Protein AF-A0A811JZI3-F1 (afdb_monomer)

Organism: NCBI:txid465554

Structure (mmCIF, N/CA/C/O backbone):
data_AF-A0A811JZI3-F1
#
_entry.id   AF-A0A811JZI3-F1
#
loop_
_atom_site.group_PDB
_atom_site.id
_atom_site.type_symbol
_atom_site.label_atom_id
_atom_site.label_alt_id
_atom_site.label_comp_id
_atom_site.label_asym_id
_atom_site.label_entity_id
_atom_site.label_seq_id
_atom_site.pdbx_PDB_ins_code
_atom_site.Cartn_x
_atom_site.Cartn_y
_atom_site.Cartn_z
_atom_site.occupancy
_atom_site.B_iso_or_equiv
_atom_site.auth_seq_id
_atom_site.auth_comp_id
_atom_site.auth_asym_id
_atom_site.auth_atom_id
_atom_site.pdbx_PDB_model_num
ATOM 1 N N . MET A 1 1 ? 7.177 -12.743 -13.299 1.00 82.12 1 MET A N 1
ATOM 2 C CA . MET A 1 1 ? 6.256 -12.286 -14.366 1.00 82.12 1 MET A CA 1
ATOM 3 C C . MET A 1 1 ? 5.060 -13.217 -14.498 1.00 82.12 1 MET A C 1
ATOM 5 O O . MET A 1 1 ? 3.955 -12.743 -14.296 1.00 82.12 1 MET A O 1
ATOM 9 N N . GLU A 1 2 ? 5.246 -14.515 -14.752 1.00 90.06 2 GLU A N 1
ATOM 10 C CA . GLU A 1 2 ? 4.130 -15.476 -14.876 1.00 90.06 2 GLU A CA 1
ATOM 11 C C . GLU A 1 2 ? 3.209 -15.519 -13.651 1.00 90.06 2 GLU A C 1
ATOM 13 O O . GLU A 1 2 ? 1.997 -15.418 -13.797 1.00 90.06 2 GLU A O 1
ATOM 18 N N . SER A 1 3 ? 3.760 -15.534 -12.437 1.00 92.62 3 SER A N 1
ATOM 19 C CA . SER A 1 3 ? 2.946 -15.528 -11.215 1.00 92.62 3 SER A CA 1
ATOM 20 C C . SER A 1 3 ? 2.060 -14.290 -11.061 1.00 92.62 3 SER A C 1
ATOM 22 O O . SER A 1 3 ? 0.941 -14.399 -10.569 1.00 92.62 3 SER A O 1
ATOM 24 N N . GLN A 1 4 ? 2.499 -13.119 -11.545 1.00 93.12 4 GLN A N 1
ATOM 25 C CA . GLN A 1 4 ? 1.643 -11.925 -11.580 1.00 93.12 4 GLN A CA 1
ATOM 26 C C . GLN A 1 4 ? 0.465 -12.132 -12.543 1.00 93.12 4 GLN A C 1
ATOM 28 O O . GLN A 1 4 ? -0.653 -11.722 -12.253 1.00 93.12 4 GLN A O 1
ATOM 33 N N . ILE A 1 5 ? 0.688 -12.809 -13.675 1.00 93.69 5 ILE A N 1
ATOM 34 C CA . ILE A 1 5 ? -0.366 -13.146 -14.645 1.00 93.69 5 ILE A CA 1
ATOM 35 C C . ILE A 1 5 ? -1.364 -14.126 -14.035 1.00 93.69 5 ILE A C 1
ATOM 37 O O . ILE A 1 5 ? -2.572 -13.921 -14.165 1.00 93.69 5 ILE A O 1
ATOM 41 N N . ASN A 1 6 ? -0.867 -15.141 -13.327 1.00 95.31 6 ASN A N 1
ATOM 42 C CA . ASN A 1 6 ? -1.698 -16.098 -12.603 1.00 95.31 6 ASN A CA 1
ATOM 43 C C . ASN A 1 6 ? -2.554 -15.394 -11.546 1.00 95.31 6 ASN A C 1
ATOM 45 O O . ASN A 1 6 ? -3.761 -15.631 -11.493 1.00 95.31 6 ASN A O 1
ATOM 49 N N . LEU A 1 7 ? -1.962 -14.476 -10.775 1.00 97.00 7 LEU A N 1
ATOM 50 C CA . LEU A 1 7 ? -2.684 -13.656 -9.806 1.00 97.00 7 LEU A CA 1
ATOM 51 C C . LEU A 1 7 ? -3.778 -12.821 -10.482 1.00 97.00 7 LEU A C 1
ATOM 53 O O . LEU A 1 7 ? -4.937 -12.928 -10.097 1.00 97.00 7 LEU A O 1
ATOM 57 N N . MET A 1 8 ? -3.459 -12.052 -11.529 1.00 97.06 8 MET A N 1
ATOM 58 C CA . MET A 1 8 ? -4.457 -11.252 -12.256 1.00 97.06 8 MET A CA 1
ATOM 59 C C . MET A 1 8 ? -5.586 -12.120 -12.833 1.00 97.06 8 MET A C 1
ATOM 61 O O . MET A 1 8 ? -6.759 -11.756 -12.781 1.00 97.06 8 MET A O 1
ATOM 65 N N . SER A 1 9 ? -5.259 -13.300 -13.367 1.00 96.38 9 SER A N 1
ATOM 66 C CA . SER A 1 9 ? -6.262 -14.248 -13.863 1.00 96.38 9 SER A CA 1
ATOM 67 C C . SER A 1 9 ? -7.180 -14.758 -12.750 1.00 96.38 9 SER A C 1
ATOM 69 O O . SER A 1 9 ? -8.406 -14.792 -12.908 1.00 96.38 9 SER A O 1
ATOM 71 N N . PHE A 1 10 ? -6.600 -15.094 -11.598 1.00 97.88 10 PHE A N 1
ATOM 72 C CA . PHE A 1 10 ? -7.330 -15.540 -10.420 1.00 97.88 10 PHE A CA 1
ATOM 73 C C . PHE A 1 10 ? -8.242 -14.440 -9.857 1.00 97.88 10 PHE A C 1
ATOM 75 O O . PHE A 1 10 ? -9.412 -14.697 -9.573 1.00 97.88 10 PHE A O 1
ATOM 82 N N . LEU A 1 11 ? -7.749 -13.202 -9.767 1.00 98.12 11 LEU A N 1
ATOM 83 C CA . LEU A 1 11 ? -8.514 -12.034 -9.323 1.00 98.12 11 LEU A CA 1
ATOM 84 C C . LEU A 1 11 ? -9.721 -11.765 -10.230 1.00 98.12 11 LEU A C 1
ATOM 86 O O . LEU A 1 11 ? -10.842 -11.655 -9.727 1.00 98.12 11 LEU A O 1
ATOM 90 N N . ARG A 1 12 ? -9.530 -11.757 -11.559 1.00 97.31 12 ARG A N 1
ATOM 91 C CA . ARG A 1 12 ? -10.634 -11.600 -12.526 1.00 97.31 12 ARG A CA 1
ATOM 92 C C . ARG A 1 12 ? -11.699 -12.673 -12.372 1.00 97.31 12 ARG A C 1
ATOM 94 O O . ARG A 1 12 ? -12.885 -12.355 -12.340 1.00 97.31 12 ARG A O 1
ATOM 101 N N . SER A 1 13 ? -11.277 -1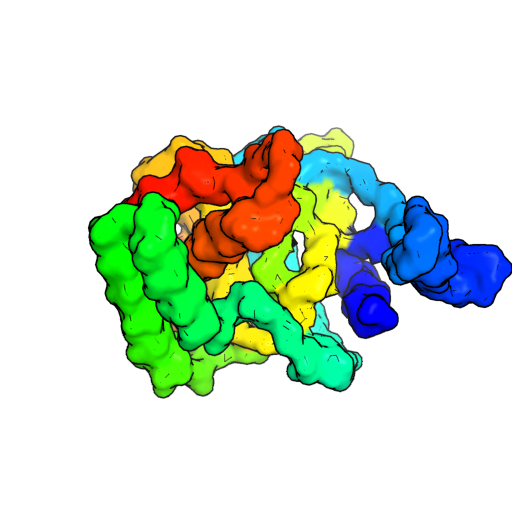3.929 -12.242 1.00 97.38 13 SER A N 1
ATOM 102 C CA . SER A 1 13 ? -12.189 -15.070 -12.077 1.00 97.38 13 SER A CA 1
ATOM 103 C C . SER A 1 13 ? -13.007 -14.984 -10.781 1.00 97.38 13 SER A C 1
ATOM 105 O O . SER A 1 13 ? -14.062 -15.598 -10.677 1.00 97.38 13 SER A O 1
ATOM 107 N N . ASN A 1 14 ? -12.554 -14.174 -9.818 1.00 97.88 14 ASN A N 1
ATOM 108 C CA . ASN A 1 14 ? -13.230 -13.887 -8.554 1.00 97.88 14 ASN A CA 1
ATOM 109 C C . ASN A 1 14 ? -13.806 -12.451 -8.490 1.00 97.88 14 ASN A C 1
ATOM 111 O O . ASN A 1 14 ? -14.101 -11.918 -7.415 1.00 97.88 14 ASN A O 1
ATOM 115 N N . GLY A 1 15 ? -13.993 -11.814 -9.650 1.00 96.44 15 GLY A N 1
ATOM 116 C CA . GLY A 1 15 ? -14.713 -10.550 -9.792 1.00 96.44 15 GLY A CA 1
ATOM 117 C C . GLY A 1 15 ? -13.933 -9.296 -9.390 1.00 96.44 15 GLY A C 1
ATOM 118 O O . GLY A 1 15 ? -14.563 -8.283 -9.088 1.00 96.44 15 GLY A O 1
ATOM 119 N N . ILE A 1 16 ? -12.601 -9.342 -9.334 1.00 98.00 16 ILE A N 1
ATOM 120 C CA . ILE A 1 16 ? -11.758 -8.140 -9.238 1.00 98.00 16 ILE A CA 1
ATOM 121 C C . ILE A 1 16 ? -11.205 -7.846 -10.638 1.00 98.00 16 ILE A C 1
ATOM 123 O O . ILE A 1 16 ? -10.393 -8.629 -11.141 1.00 98.00 16 ILE A O 1
ATOM 127 N N . PRO A 1 17 ? -11.642 -6.763 -11.301 1.00 97.06 17 PRO A N 1
ATOM 128 C CA . PRO A 1 17 ? -11.183 -6.460 -12.646 1.00 97.06 17 PRO A CA 1
ATOM 129 C C . PRO A 1 17 ? -9.716 -6.018 -12.629 1.00 97.06 17 PRO A C 1
ATOM 131 O O . PRO A 1 17 ? -9.290 -5.249 -11.771 1.00 97.06 17 PRO A O 1
ATOM 134 N N . CYS A 1 18 ? -8.936 -6.547 -13.566 1.00 96.75 18 CYS A N 1
ATOM 135 C CA . CYS A 1 18 ? -7.523 -6.231 -13.763 1.00 96.75 18 CYS A CA 1
ATOM 136 C C . CYS A 1 18 ? -7.113 -6.594 -15.201 1.00 96.75 18 CYS A C 1
ATOM 138 O O . CYS A 1 18 ? -7.701 -7.521 -15.780 1.00 96.75 18 CYS A O 1
ATOM 140 N N . PRO A 1 19 ? -6.116 -5.910 -15.787 1.00 96.25 19 PRO A N 1
ATOM 141 C CA . PRO A 1 19 ? -5.797 -6.032 -17.205 1.00 96.25 19 PRO A CA 1
ATOM 142 C C . PRO A 1 19 ? -5.338 -7.442 -17.583 1.00 96.25 19 PRO A C 1
ATOM 144 O O . PRO A 1 19 ? -4.659 -8.143 -16.821 1.00 96.25 19 PRO A O 1
ATOM 147 N N . ARG A 1 20 ? -5.708 -7.887 -18.786 1.00 95.56 20 ARG A N 1
ATOM 148 C CA . ARG A 1 20 ? -5.171 -9.119 -19.377 1.00 95.56 20 ARG A CA 1
ATOM 149 C C . ARG A 1 20 ? -3.829 -8.842 -20.034 1.00 95.56 20 ARG A C 1
ATOM 151 O O . ARG A 1 20 ? -3.614 -7.773 -20.592 1.00 95.56 20 ARG A O 1
ATOM 158 N N . VAL A 1 21 ? -2.940 -9.828 -20.001 1.00 95.56 21 VAL A N 1
ATOM 159 C CA . VAL A 1 21 ? -1.732 -9.791 -20.827 1.00 95.56 21 VAL A CA 1
ATOM 160 C C . VAL A 1 21 ? -2.105 -10.202 -22.247 1.00 95.56 21 VAL A C 1
ATOM 162 O O . VAL A 1 21 ? -2.768 -11.221 -22.443 1.00 95.56 21 VAL A O 1
ATOM 165 N N . ILE A 1 22 ? -1.690 -9.400 -23.225 1.00 95.44 22 ILE A N 1
ATOM 166 C CA . ILE A 1 22 ? -1.836 -9.700 -24.648 1.00 95.44 22 ILE A CA 1
ATOM 167 C C . ILE A 1 22 ? -0.638 -10.546 -25.063 1.00 95.44 22 ILE A C 1
ATOM 169 O O . ILE A 1 22 ? 0.508 -10.095 -25.000 1.00 95.44 22 ILE A O 1
ATOM 173 N N . LYS A 1 23 ? -0.912 -11.782 -25.477 1.00 94.88 23 LYS A N 1
ATOM 174 C CA . LYS A 1 23 ? 0.121 -12.705 -25.938 1.00 94.88 23 LYS A CA 1
ATOM 175 C C . LYS A 1 23 ? 0.717 -12.260 -27.271 1.00 94.88 23 LYS A C 1
ATOM 177 O O . LYS A 1 23 ? 0.033 -11.668 -28.109 1.00 94.88 23 LYS A O 1
ATOM 182 N N . ASN A 1 24 ? 1.995 -12.562 -27.475 1.00 93.94 24 ASN A N 1
ATOM 183 C CA . ASN A 1 24 ? 2.667 -12.309 -28.745 1.00 93.94 24 ASN A CA 1
ATOM 184 C C . ASN A 1 24 ? 2.213 -13.314 -29.833 1.00 93.94 24 ASN A C 1
ATOM 186 O O . ASN A 1 24 ? 1.416 -14.220 -29.587 1.00 93.94 24 ASN A O 1
ATOM 190 N N . LYS A 1 25 ? 2.744 -13.179 -31.058 1.00 95.25 25 LYS A N 1
ATOM 191 C CA . LYS A 1 25 ? 2.423 -14.075 -32.192 1.00 95.25 25 LYS A CA 1
ATOM 192 C C . LYS A 1 25 ? 2.850 -15.540 -31.981 1.00 95.25 25 LYS A C 1
ATOM 194 O O . LYS A 1 25 ? 2.457 -16.388 -32.775 1.00 95.25 25 LYS A O 1
ATOM 199 N N . PHE A 1 26 ? 3.640 -15.820 -30.945 1.00 95.00 26 PHE A N 1
ATOM 200 C CA . PHE A 1 26 ? 4.121 -17.146 -30.552 1.00 95.00 26 PHE A CA 1
ATOM 201 C C . PHE A 1 26 ? 3.378 -17.707 -29.325 1.00 95.00 26 PHE A C 1
ATOM 203 O O . PHE A 1 26 ? 3.795 -18.721 -28.780 1.00 95.00 26 PHE A O 1
ATOM 210 N N . ASP A 1 27 ? 2.274 -17.074 -28.904 1.00 93.69 27 ASP A N 1
ATOM 211 C CA . ASP A 1 27 ? 1.467 -17.456 -27.733 1.00 93.69 27 ASP A CA 1
ATOM 212 C C . ASP A 1 27 ? 2.187 -17.283 -26.372 1.00 93.69 27 ASP A C 1
ATOM 214 O O . ASP A 1 27 ? 1.773 -17.841 -25.352 1.00 93.69 27 ASP A O 1
ATOM 218 N N . GLU A 1 28 ? 3.225 -16.441 -26.323 1.00 94.19 28 GLU A N 1
ATOM 219 C CA . GLU A 1 28 ? 3.989 -16.137 -25.107 1.00 94.19 28 GLU A CA 1
ATOM 220 C C . GLU A 1 28 ? 3.515 -14.833 -24.442 1.00 94.19 28 GLU A C 1
ATOM 222 O O . GLU A 1 28 ? 3.036 -13.904 -25.096 1.00 94.19 28 GLU A O 1
ATOM 227 N N . ASN A 1 29 ? 3.688 -14.737 -23.121 1.00 93.81 29 ASN A N 1
ATOM 228 C CA . ASN A 1 29 ? 3.221 -13.605 -22.308 1.00 93.81 29 ASN A CA 1
ATOM 229 C C . ASN A 1 29 ? 4.127 -12.357 -22.348 1.00 93.81 29 ASN A C 1
ATOM 231 O O . ASN A 1 29 ? 3.738 -11.290 -21.872 1.00 93.81 29 ASN A O 1
ATOM 235 N N . PHE A 1 30 ? 5.355 -12.486 -22.841 1.00 94.31 30 PHE A N 1
ATOM 236 C CA . PHE A 1 30 ? 6.309 -11.390 -22.991 1.00 94.31 30 PHE A CA 1
ATOM 237 C C . PHE A 1 30 ? 7.302 -11.735 -24.103 1.00 94.31 30 PHE A C 1
ATOM 239 O O . PHE A 1 30 ? 7.418 -12.893 -24.493 1.00 94.31 30 PHE A O 1
ATOM 246 N N . ALA A 1 31 ? 8.025 -10.738 -24.603 1.00 93.94 31 ALA A N 1
ATOM 247 C CA . ALA A 1 31 ? 9.144 -10.926 -25.522 1.00 93.94 31 ALA A CA 1
ATOM 248 C C . ALA A 1 31 ? 10.381 -10.201 -24.987 1.00 93.94 31 ALA A C 1
ATOM 250 O O . ALA A 1 31 ? 10.257 -9.168 -24.333 1.00 93.94 31 ALA A O 1
ATOM 251 N N . VAL A 1 32 ? 11.575 -10.718 -25.269 1.00 94.88 32 VAL A N 1
ATOM 252 C CA . VAL A 1 32 ? 12.824 -9.991 -25.011 1.00 94.88 32 VAL A CA 1
ATOM 253 C C . VAL A 1 32 ? 13.139 -9.151 -26.244 1.00 94.88 32 VAL A C 1
ATOM 255 O O . VAL A 1 32 ? 13.312 -9.693 -27.333 1.00 94.88 32 VAL A O 1
ATOM 258 N N . VAL A 1 33 ? 13.175 -7.831 -26.076 1.00 94.38 33 VAL A N 1
ATOM 259 C CA . VAL A 1 33 ? 13.351 -6.865 -27.167 1.00 94.38 33 VAL A CA 1
ATOM 260 C C . VAL A 1 33 ? 14.645 -6.092 -26.948 1.00 94.38 33 VAL A C 1
ATOM 262 O O . VAL A 1 33 ? 14.886 -5.588 -25.849 1.00 94.38 33 VAL A O 1
ATOM 265 N N . GLU A 1 34 ? 15.479 -5.987 -27.984 1.00 94.88 34 GLU A N 1
ATOM 266 C CA . GLU A 1 34 ? 16.644 -5.101 -27.964 1.00 94.88 34 GLU A CA 1
ATOM 267 C C . GLU A 1 34 ? 16.167 -3.646 -28.039 1.00 94.88 34 GLU A C 1
ATOM 269 O O . GLU A 1 34 ? 15.637 -3.196 -29.053 1.00 94.88 34 GLU A O 1
ATOM 274 N N . MET A 1 35 ? 16.327 -2.920 -26.935 1.00 91.06 35 MET A N 1
ATOM 275 C CA . MET A 1 35 ? 15.894 -1.526 -26.809 1.00 91.06 35 MET A CA 1
ATOM 276 C C . MET A 1 35 ? 16.961 -0.574 -27.353 1.00 91.06 35 MET A C 1
ATOM 278 O O . MET A 1 35 ? 16.652 0.450 -27.958 1.00 91.06 35 MET A O 1
ATOM 282 N N . CYS A 1 36 ? 18.230 -0.919 -27.135 1.00 89.88 36 CYS A N 1
ATOM 283 C CA . CYS A 1 36 ? 19.390 -0.276 -27.737 1.00 89.88 36 CYS A CA 1
ATOM 284 C C . CYS A 1 36 ? 20.563 -1.264 -27.771 1.00 89.88 36 CYS A C 1
ATOM 286 O O . CYS A 1 36 ? 20.476 -2.352 -27.205 1.00 89.88 36 CYS A O 1
ATOM 288 N N . LYS A 1 37 ? 21.662 -0.889 -28.438 1.00 92.69 37 LYS A N 1
ATOM 289 C CA . LYS A 1 37 ? 22.814 -1.772 -28.672 1.00 92.69 37 LYS A CA 1
ATOM 290 C C . LYS A 1 37 ? 23.271 -2.462 -27.380 1.00 92.69 37 LYS A C 1
ATOM 292 O O . LYS A 1 37 ? 23.748 -1.792 -26.464 1.00 92.69 37 LYS A O 1
ATOM 297 N N . ASN A 1 38 ? 23.192 -3.794 -27.354 1.00 92.12 38 ASN A N 1
ATOM 298 C CA . ASN A 1 38 ? 23.554 -4.659 -26.217 1.00 92.12 38 ASN A CA 1
ATOM 299 C C . ASN A 1 38 ? 22.655 -4.530 -24.969 1.00 92.12 38 ASN A C 1
ATOM 301 O O . ASN A 1 38 ? 23.022 -5.025 -23.902 1.00 92.12 38 ASN A O 1
ATOM 305 N N . VAL A 1 39 ? 21.488 -3.893 -25.074 1.00 93.56 39 VAL A N 1
ATOM 306 C CA . VAL A 1 39 ? 20.509 -3.779 -23.986 1.00 93.56 39 VAL A CA 1
ATOM 307 C C . VAL A 1 39 ? 19.195 -4.388 -24.444 1.00 93.56 39 VAL A C 1
ATOM 309 O O . VAL A 1 39 ? 18.457 -3.810 -25.240 1.00 93.56 39 VAL A O 1
ATOM 312 N N . SER A 1 40 ? 18.894 -5.568 -23.914 1.00 95.25 40 SER A N 1
ATOM 313 C CA . SER A 1 40 ? 17.632 -6.264 -24.150 1.00 95.25 40 SER A CA 1
ATOM 314 C C . SER A 1 40 ? 16.784 -6.266 -22.887 1.00 95.25 40 SER A C 1
ATOM 316 O O . SER A 1 40 ? 17.289 -6.590 -21.812 1.00 95.25 40 SER A O 1
ATOM 318 N N . LEU A 1 41 ? 15.503 -5.915 -23.013 1.00 94.44 41 LEU A N 1
ATOM 319 C CA . LEU A 1 41 ? 14.555 -5.880 -21.900 1.00 94.44 41 LEU A CA 1
ATOM 320 C C . LEU A 1 41 ? 13.353 -6.793 -22.176 1.00 94.44 41 LEU A C 1
ATOM 322 O O . LEU A 1 41 ? 12.928 -6.915 -23.328 1.00 94.44 41 LEU A O 1
ATOM 326 N N . PRO A 1 42 ? 12.776 -7.426 -21.140 1.00 93.69 42 PRO A N 1
ATOM 327 C CA . PRO A 1 42 ? 11.493 -8.098 -21.271 1.00 93.69 42 PRO A CA 1
ATOM 328 C C . PRO A 1 42 ? 10.374 -7.060 -21.434 1.00 93.69 42 PRO A C 1
ATOM 330 O O . PRO A 1 42 ? 10.226 -6.152 -20.616 1.00 93.69 42 PRO A O 1
ATOM 333 N N . VAL A 1 43 ? 9.562 -7.219 -22.474 1.00 93.00 43 VAL A N 1
ATOM 334 C CA . VAL A 1 43 ? 8.419 -6.361 -22.799 1.00 93.00 43 VAL A CA 1
ATOM 335 C C . VAL A 1 43 ? 7.145 -7.196 -22.773 1.00 93.00 43 VAL A C 1
ATOM 337 O O . VAL A 1 43 ? 7.069 -8.260 -23.388 1.00 93.00 43 VAL A O 1
ATOM 340 N N . ARG A 1 44 ? 6.128 -6.694 -22.070 1.00 93.25 44 ARG A N 1
ATOM 341 C CA . ARG A 1 44 ? 4.780 -7.271 -21.997 1.00 93.25 44 ARG A CA 1
ATOM 342 C C . ARG A 1 44 ? 3.754 -6.217 -22.389 1.00 93.25 44 ARG A C 1
ATOM 344 O O . ARG A 1 44 ? 3.938 -5.042 -22.081 1.00 93.25 44 ARG A O 1
ATOM 351 N N . VAL A 1 45 ? 2.681 -6.645 -23.042 1.00 94.88 45 VAL A N 1
ATOM 352 C CA . VAL A 1 45 ? 1.579 -5.767 -23.449 1.00 94.88 45 VAL A CA 1
ATOM 353 C C . VAL A 1 45 ? 0.347 -6.130 -22.637 1.00 94.88 45 VAL A C 1
ATOM 355 O O . VAL A 1 45 ? 0.049 -7.308 -22.442 1.00 94.88 45 VAL A O 1
ATOM 358 N N . PHE A 1 46 ? -0.362 -5.114 -22.163 1.00 95.50 46 PHE A N 1
ATOM 359 C CA . PHE A 1 46 ? -1.603 -5.266 -21.420 1.00 95.50 46 PHE A CA 1
ATOM 360 C C . PHE A 1 46 ? -2.787 -4.753 -22.230 1.00 95.50 46 PHE A C 1
ATOM 362 O O . PHE A 1 46 ? -2.651 -3.835 -23.037 1.00 95.50 46 PHE A O 1
ATOM 369 N N . GLU A 1 47 ? -3.948 -5.347 -21.986 1.00 95.94 47 GLU A N 1
ATOM 370 C CA . GLU A 1 47 ? -5.238 -4.780 -22.357 1.00 95.94 47 GLU A CA 1
ATOM 371 C C . GLU A 1 47 ? -5.384 -3.380 -21.748 1.00 95.94 47 GLU A C 1
ATOM 373 O O . GLU A 1 47 ? -5.046 -3.158 -20.582 1.00 95.94 47 GLU A O 1
ATOM 378 N N . PHE A 1 48 ? -5.876 -2.437 -22.551 1.00 96.19 48 PHE A N 1
ATOM 379 C CA . PHE A 1 48 ? -6.209 -1.105 -22.068 1.00 96.19 48 PHE A CA 1
ATOM 380 C C . PHE A 1 48 ? -7.502 -1.164 -21.253 1.00 96.19 48 PHE A C 1
ATOM 382 O O . PHE A 1 48 ? -8.499 -1.720 -21.710 1.00 96.19 48 PHE A O 1
ATOM 389 N N . MET A 1 49 ? -7.481 -0.571 -20.063 1.00 96.38 49 MET A N 1
ATOM 390 C CA . MET A 1 49 ? -8.626 -0.531 -19.159 1.00 96.38 49 MET A CA 1
ATOM 391 C C . MET A 1 49 ? -9.216 0.878 -19.163 1.00 96.38 49 MET A C 1
ATOM 393 O O . MET A 1 49 ? -8.515 1.837 -18.847 1.00 96.38 49 MET A O 1
ATOM 397 N N . GLU A 1 50 ? -10.495 1.005 -19.513 1.00 95.88 50 GLU A N 1
ATOM 398 C CA . GLU A 1 50 ? -11.207 2.285 -19.454 1.00 95.88 50 GLU A CA 1
ATOM 399 C C . GLU A 1 50 ? -11.412 2.750 -18.006 1.00 95.88 50 GLU A C 1
ATOM 401 O O . GLU A 1 50 ? -11.513 1.937 -17.088 1.00 95.88 50 GLU A O 1
ATOM 406 N N . GLY A 1 51 ? -11.521 4.060 -17.798 1.00 96.19 51 GLY A N 1
ATOM 407 C CA . GLY A 1 51 ? -11.744 4.673 -16.489 1.00 96.19 51 GLY A CA 1
ATOM 408 C C . GLY A 1 51 ? -10.725 5.761 -16.173 1.00 96.19 51 GLY A C 1
ATOM 409 O O . GLY A 1 51 ? -9.765 5.984 -16.909 1.00 96.19 51 GLY A O 1
ATOM 410 N N . GLU A 1 52 ? -10.952 6.439 -15.059 1.00 97.00 52 GLU A N 1
ATOM 411 C CA . GLU A 1 52 ? -10.095 7.497 -14.536 1.00 97.00 52 GLU A CA 1
ATOM 412 C C . GLU A 1 52 ? -9.399 7.012 -13.265 1.00 97.00 52 GLU A C 1
ATOM 414 O O . GLU A 1 52 ? -9.952 6.210 -12.512 1.00 97.00 52 GLU A O 1
ATOM 419 N N . THR A 1 53 ? -8.183 7.485 -13.004 1.00 97.12 53 THR A N 1
ATOM 420 C CA . THR A 1 53 ? -7.484 7.154 -11.756 1.00 97.12 53 THR A CA 1
ATOM 421 C C . THR A 1 53 ? -8.237 7.716 -10.549 1.00 97.12 53 THR A C 1
ATOM 423 O O . THR A 1 53 ? -8.916 8.740 -10.653 1.00 97.12 53 THR A O 1
ATOM 426 N N . LEU A 1 54 ? -8.087 7.090 -9.378 1.00 96.25 54 LEU A N 1
ATOM 427 C CA . LEU A 1 54 ? -8.610 7.629 -8.116 1.00 96.25 54 LEU A CA 1
ATOM 428 C C . LEU A 1 54 ? -8.138 9.074 -7.882 1.00 96.25 54 LEU A C 1
ATOM 430 O O . LEU A 1 54 ? -8.914 9.897 -7.405 1.00 96.25 54 LEU A O 1
ATOM 434 N N . GLU A 1 55 ? -6.902 9.397 -8.269 1.00 94.62 55 GLU A N 1
ATOM 435 C CA . GLU A 1 55 ? -6.379 10.769 -8.239 1.00 94.62 55 GLU A CA 1
ATOM 436 C C . GLU A 1 55 ? -7.231 11.751 -9.052 1.00 94.62 55 GLU A C 1
ATOM 438 O O . GLU A 1 55 ? -7.528 12.845 -8.578 1.00 94.62 55 GLU A O 1
ATOM 443 N N . SER A 1 56 ? -7.643 11.351 -10.257 1.00 94.94 56 SER A N 1
ATOM 444 C CA . SER A 1 56 ? -8.411 12.201 -11.175 1.00 94.94 56 SER A CA 1
ATOM 445 C C . SER A 1 56 ? -9.859 12.373 -10.716 1.00 94.94 56 SER A C 1
ATOM 447 O O . SER A 1 56 ? -10.412 13.468 -10.799 1.00 94.94 56 SER A O 1
ATOM 449 N N . VAL A 1 57 ? -10.459 11.310 -10.171 1.00 94.50 57 VAL A N 1
ATOM 450 C CA . VAL A 1 57 ? -11.823 11.347 -9.618 1.00 94.50 57 VAL A CA 1
ATOM 451 C C . VAL A 1 57 ? -11.887 12.138 -8.307 1.00 94.50 57 VAL A C 1
ATOM 453 O O . VAL A 1 57 ? -12.885 12.807 -8.025 1.00 94.50 57 VAL A O 1
ATOM 456 N N . GLY A 1 58 ? -10.822 12.076 -7.509 1.00 94.06 58 GLY A N 1
ATOM 457 C CA . GLY A 1 58 ? -10.697 12.757 -6.229 1.00 94.06 58 GLY A CA 1
ATOM 458 C C . GLY A 1 58 ? -11.088 11.904 -5.018 1.00 94.06 58 GLY A C 1
ATOM 459 O O . GLY A 1 58 ? -11.737 10.861 -5.095 1.00 94.06 58 GLY A O 1
ATOM 460 N N . PHE A 1 59 ? -10.684 12.386 -3.844 1.00 95.12 59 PHE A N 1
ATOM 461 C CA . PHE A 1 59 ? -10.724 11.638 -2.586 1.00 95.12 59 PHE A CA 1
ATOM 462 C C . PHE A 1 59 ? -11.965 11.986 -1.753 1.00 95.12 59 PHE A C 1
ATOM 464 O O . PHE A 1 59 ? -11.897 12.715 -0.761 1.00 95.12 59 PHE A O 1
ATOM 471 N N . THR A 1 60 ? -13.124 11.479 -2.171 1.00 95.56 60 THR A N 1
ATOM 472 C CA . THR A 1 60 ? -14.396 11.617 -1.440 1.00 95.56 60 THR A CA 1
ATOM 473 C C . THR A 1 60 ? -14.627 10.444 -0.477 1.00 95.56 60 THR A C 1
ATOM 475 O O . THR A 1 60 ? -13.947 9.422 -0.544 1.00 95.56 60 THR A O 1
ATOM 478 N N . GLN A 1 61 ? -15.619 10.553 0.418 1.00 96.69 61 GLN A N 1
ATOM 479 C CA . GLN A 1 61 ? -16.036 9.420 1.263 1.00 96.69 61 GLN A CA 1
ATOM 480 C C . GLN A 1 61 ? -16.563 8.239 0.430 1.00 96.69 61 GLN A C 1
ATOM 482 O O . GLN A 1 61 ? -16.324 7.092 0.790 1.00 96.69 61 GLN A O 1
ATOM 487 N N . GLU A 1 62 ? -17.234 8.507 -0.694 1.00 96.94 62 GLU A N 1
ATOM 488 C CA . GLU A 1 62 ? -17.685 7.471 -1.631 1.00 96.94 62 GLU A CA 1
ATOM 489 C C . GLU A 1 62 ? -16.489 6.733 -2.246 1.00 96.94 62 GLU A C 1
ATOM 491 O O . GLU A 1 62 ? -16.415 5.508 -2.160 1.00 96.94 62 GLU A O 1
ATOM 496 N N . ALA A 1 63 ? -15.504 7.471 -2.769 1.00 96.94 63 ALA A N 1
ATOM 497 C CA . ALA A 1 63 ? -14.288 6.882 -3.321 1.00 96.94 63 ALA A CA 1
ATOM 498 C C . ALA A 1 63 ? -13.514 6.080 -2.258 1.00 96.94 63 ALA A C 1
ATOM 500 O O . ALA A 1 63 ? -13.119 4.943 -2.505 1.00 96.94 63 ALA A O 1
ATOM 501 N N . ALA A 1 64 ? -13.372 6.619 -1.042 1.00 97.94 64 ALA A N 1
ATOM 502 C CA . ALA A 1 64 ? -12.738 5.919 0.075 1.00 97.94 64 ALA A CA 1
ATOM 503 C C . ALA A 1 64 ? -13.475 4.617 0.446 1.00 97.94 64 ALA A C 1
ATOM 505 O O . ALA A 1 64 ? -12.830 3.597 0.686 1.00 97.94 64 ALA A O 1
ATOM 506 N N . SER A 1 65 ? -14.813 4.621 0.442 1.00 98.12 65 SER A N 1
ATOM 507 C CA . SER A 1 65 ? -15.631 3.420 0.660 1.00 98.12 65 SER A CA 1
ATOM 508 C C . SER A 1 65 ? -15.390 2.368 -0.427 1.00 98.12 65 SER A C 1
ATOM 510 O O . SER A 1 65 ? -15.150 1.207 -0.108 1.00 98.12 65 SER A O 1
ATOM 512 N N . ILE A 1 66 ? -15.393 2.767 -1.703 1.00 98.06 66 ILE A N 1
ATOM 513 C CA . ILE A 1 66 ? -15.1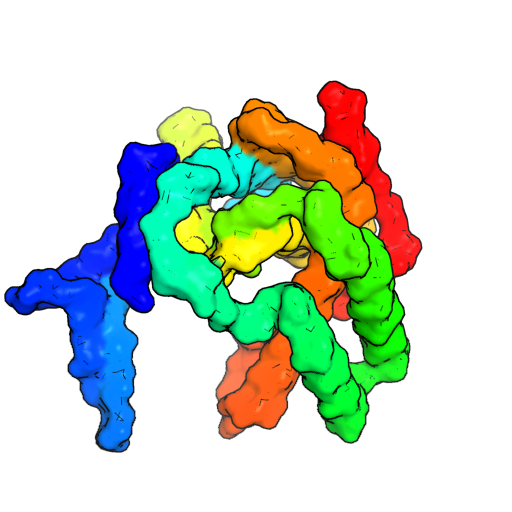49 1.866 -2.843 1.00 98.06 66 ILE A CA 1
ATOM 514 C C . ILE A 1 66 ? -13.767 1.211 -2.744 1.00 98.06 66 ILE A C 1
ATOM 516 O O . ILE A 1 66 ? -13.623 0.009 -2.967 1.00 98.06 66 ILE A O 1
ATOM 520 N N 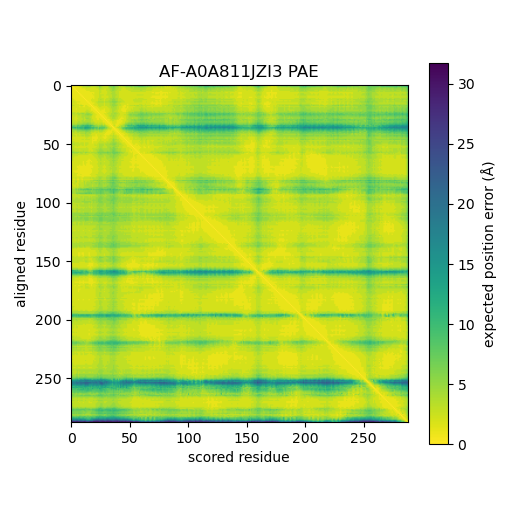. VAL A 1 67 ? -12.749 1.989 -2.379 1.00 98.38 67 VAL A N 1
ATOM 521 C CA . VAL A 1 67 ? -11.379 1.492 -2.211 1.00 98.38 67 VAL A CA 1
ATOM 522 C C . VAL A 1 67 ? -11.279 0.543 -1.005 1.00 98.38 67 VAL A C 1
ATOM 524 O O . VAL A 1 67 ? -10.603 -0.483 -1.089 1.00 98.38 67 VAL A O 1
ATOM 527 N N . GLY A 1 68 ? -11.998 0.822 0.088 1.00 98.25 68 GLY A N 1
ATOM 528 C CA . GLY A 1 68 ? -12.095 -0.072 1.249 1.00 98.25 68 GLY A CA 1
ATOM 529 C C . GLY A 1 68 ? -12.723 -1.425 0.908 1.00 98.25 68 GLY A C 1
ATOM 530 O O . GLY A 1 68 ? -12.171 -2.472 1.260 1.00 98.25 68 GLY A O 1
ATOM 531 N N . ASP A 1 69 ? -13.825 -1.413 0.155 1.00 98.31 69 ASP A N 1
ATOM 532 C CA . ASP A 1 69 ? -14.473 -2.626 -0.356 1.00 98.31 69 ASP A CA 1
ATOM 533 C C . ASP A 1 69 ? -13.545 -3.411 -1.298 1.00 98.31 69 ASP A C 1
ATOM 535 O O . ASP A 1 69 ? -13.433 -4.638 -1.190 1.00 98.31 69 ASP A O 1
ATOM 539 N N . LEU A 1 70 ? -12.845 -2.715 -2.203 1.00 98.69 70 LEU A N 1
ATOM 540 C CA . LEU A 1 70 ? -11.893 -3.321 -3.134 1.00 98.69 70 LEU A CA 1
ATOM 541 C C . LEU A 1 70 ? -10.761 -4.040 -2.395 1.00 98.69 70 LEU A C 1
ATOM 543 O O . LEU A 1 70 ? -10.497 -5.208 -2.691 1.00 98.69 70 LEU A O 1
ATOM 547 N N . LEU A 1 71 ? -10.128 -3.383 -1.419 1.00 98.69 71 LEU A N 1
ATOM 548 C CA . LEU A 1 71 ? -9.022 -3.970 -0.662 1.00 98.69 71 LEU A CA 1
ATOM 549 C C . LEU A 1 71 ? -9.486 -5.186 0.155 1.00 98.69 71 LEU A C 1
ATOM 551 O O . LEU A 1 71 ? -8.844 -6.237 0.131 1.00 98.69 71 LEU A O 1
ATOM 555 N N . ALA A 1 72 ? -10.640 -5.096 0.822 1.00 98.38 72 ALA A N 1
ATOM 556 C CA . ALA A 1 72 ? -11.207 -6.229 1.552 1.00 98.38 72 ALA A CA 1
ATOM 557 C C . ALA A 1 72 ? -11.531 -7.408 0.626 1.00 98.38 72 ALA A C 1
ATOM 559 O O . ALA A 1 72 ? -11.280 -8.567 0.972 1.00 98.38 72 ALA A O 1
ATOM 560 N N . LYS A 1 73 ? -12.067 -7.131 -0.571 1.00 98.38 73 LYS A N 1
ATOM 561 C CA . LYS A 1 73 ? -12.312 -8.155 -1.591 1.00 98.38 73 LYS A CA 1
ATOM 562 C C . LYS A 1 73 ? -11.002 -8.785 -2.059 1.00 98.38 73 LYS A C 1
ATOM 564 O O . LYS A 1 73 ? -10.937 -10.009 -2.134 1.00 98.38 73 LYS A O 1
ATOM 569 N N . PHE A 1 74 ? -9.968 -7.985 -2.314 1.00 98.62 74 PHE A N 1
ATOM 570 C CA . PHE A 1 74 ? -8.637 -8.470 -2.675 1.00 98.62 74 PHE A CA 1
ATOM 571 C C . PHE A 1 74 ? -8.076 -9.404 -1.594 1.00 98.62 74 PHE A C 1
ATOM 573 O O . PHE A 1 74 ? -7.680 -10.527 -1.912 1.00 98.62 74 PHE A O 1
ATOM 580 N N . HIS A 1 75 ? -8.157 -9.026 -0.315 1.00 98.50 75 HIS A N 1
ATOM 581 C CA . HIS A 1 75 ? -7.734 -9.875 0.805 1.00 98.50 75 HIS A CA 1
ATOM 582 C C . HIS A 1 75 ? -8.520 -11.194 0.860 1.00 98.50 75 HIS A C 1
ATOM 584 O O . HIS A 1 75 ? -7.928 -12.268 0.840 1.00 98.50 75 HIS A O 1
ATOM 590 N N . ASN A 1 76 ? -9.855 -11.127 0.824 1.00 98.25 76 ASN A N 1
ATOM 591 C CA . ASN A 1 76 ? -10.721 -12.311 0.850 1.00 98.25 76 ASN A CA 1
ATOM 592 C C . ASN A 1 76 ? -10.459 -13.287 -0.307 1.00 98.25 76 ASN A C 1
ATOM 594 O O . ASN A 1 76 ? -10.542 -14.500 -0.124 1.00 98.25 76 ASN A O 1
ATOM 598 N N . VAL A 1 77 ? -10.244 -12.767 -1.518 1.00 97.94 77 VAL A N 1
ATOM 599 C CA . VAL A 1 77 ? -10.002 -13.589 -2.709 1.00 97.94 77 VAL A CA 1
ATOM 600 C C . VAL A 1 77 ? -8.639 -14.262 -2.589 1.00 97.94 77 VAL A C 1
ATOM 602 O O . VAL A 1 77 ? -8.531 -15.476 -2.760 1.00 97.94 77 VAL A O 1
ATOM 605 N N . THR A 1 78 ? -7.612 -13.491 -2.235 1.00 97.69 78 THR A N 1
ATOM 606 C CA . THR A 1 78 ? -6.225 -13.967 -2.192 1.00 97.69 78 THR A CA 1
ATOM 607 C C . THR A 1 78 ? -5.915 -14.898 -1.022 1.00 97.69 78 THR A C 1
ATOM 609 O O . THR A 1 78 ? -4.921 -15.612 -1.101 1.00 97.69 78 THR A O 1
ATOM 612 N N . ASP A 1 79 ? -6.784 -15.003 -0.009 1.00 96.62 79 ASP A N 1
ATOM 613 C CA . ASP A 1 79 ? -6.691 -16.040 1.036 1.00 96.62 79 ASP A CA 1
ATOM 614 C C . ASP A 1 79 ? -6.650 -17.469 0.442 1.00 96.62 79 ASP A C 1
ATOM 616 O O . ASP A 1 79 ? -6.037 -18.369 1.013 1.00 96.62 79 ASP A O 1
ATOM 620 N N . ASN A 1 80 ? -7.257 -17.680 -0.735 1.00 95.25 80 ASN A N 1
ATOM 621 C CA . ASN A 1 80 ? -7.266 -18.972 -1.434 1.00 95.25 80 ASN A CA 1
ATOM 622 C C . ASN A 1 80 ? -6.277 -19.045 -2.609 1.00 95.25 80 ASN A C 1
ATOM 624 O O . ASN A 1 80 ? -6.252 -20.043 -3.330 1.00 95.25 80 ASN A O 1
ATOM 628 N N . PHE A 1 81 ? -5.476 -18.003 -2.837 1.00 96.25 81 PHE A N 1
ATOM 629 C CA . PHE A 1 81 ? -4.503 -17.983 -3.923 1.00 96.25 81 PHE A CA 1
ATOM 630 C C . PHE A 1 81 ? -3.197 -18.650 -3.487 1.00 96.25 81 PHE A C 1
ATOM 632 O O . PHE A 1 81 ? -2.631 -18.317 -2.448 1.00 96.25 81 PHE A O 1
ATOM 639 N N . GLN A 1 82 ? -2.692 -19.584 -4.290 1.00 92.56 82 GLN A N 1
ATOM 640 C CA . GLN A 1 82 ? -1.470 -20.328 -3.992 1.00 92.56 82 GLN A CA 1
ATOM 641 C C . GLN A 1 82 ? -0.504 -20.217 -5.172 1.00 92.56 82 GLN A C 1
ATOM 643 O O . GLN A 1 82 ? -0.794 -20.703 -6.260 1.00 92.56 82 GLN A O 1
ATOM 648 N N . ASP A 1 83 ? 0.646 -19.586 -4.942 1.00 94.12 83 ASP A N 1
ATOM 649 C CA . ASP A 1 83 ? 1.742 -19.496 -5.908 1.00 94.12 83 ASP A CA 1
ATOM 650 C C . ASP A 1 83 ? 3.074 -19.429 -5.145 1.00 94.12 83 ASP A C 1
ATOM 652 O O . ASP A 1 83 ? 3.313 -18.514 -4.352 1.00 94.12 83 ASP A O 1
ATOM 656 N N . ASP A 1 84 ? 3.930 -20.432 -5.344 1.00 92.44 84 ASP A N 1
ATOM 657 C CA . ASP A 1 84 ? 5.178 -20.579 -4.587 1.00 92.44 84 ASP A CA 1
ATOM 658 C C . ASP A 1 84 ? 6.225 -19.517 -4.931 1.00 92.44 84 ASP A C 1
ATOM 660 O O . ASP A 1 84 ? 7.079 -19.200 -4.099 1.00 92.44 84 ASP A O 1
ATOM 664 N N . VAL A 1 85 ? 6.172 -18.957 -6.142 1.00 92.44 85 VAL A N 1
ATOM 665 C CA . VAL A 1 85 ? 7.092 -17.898 -6.564 1.00 92.44 85 VAL A CA 1
ATOM 666 C C . VAL A 1 85 ? 6.720 -16.602 -5.857 1.00 92.44 85 VAL A C 1
ATOM 668 O O . VAL A 1 85 ? 7.601 -15.949 -5.307 1.00 92.44 85 VAL A O 1
ATOM 671 N N . ILE A 1 86 ? 5.427 -16.264 -5.793 1.00 91.38 86 ILE A N 1
ATOM 672 C CA . ILE A 1 86 ? 4.945 -15.092 -5.047 1.00 91.38 86 ILE A CA 1
ATOM 673 C C . ILE A 1 86 ? 5.217 -15.236 -3.546 1.00 91.38 86 ILE A C 1
ATOM 675 O O . ILE A 1 86 ? 5.650 -14.277 -2.915 1.00 91.38 86 ILE A O 1
ATOM 679 N N . LYS A 1 87 ? 5.047 -16.430 -2.962 1.00 89.62 87 LYS A N 1
ATOM 680 C CA . LYS A 1 87 ? 5.384 -16.674 -1.543 1.00 89.62 87 LYS A CA 1
ATOM 681 C C . LYS A 1 87 ? 6.847 -16.395 -1.206 1.00 89.62 87 LYS A C 1
ATOM 683 O O . LYS A 1 87 ? 7.151 -15.985 -0.093 1.00 89.62 87 LYS A O 1
ATOM 688 N N . LYS A 1 88 ? 7.755 -16.645 -2.151 1.00 90.44 88 LYS A N 1
ATOM 689 C CA . LYS A 1 88 ? 9.200 -16.414 -1.993 1.00 90.44 88 LYS A CA 1
ATOM 690 C C . LYS A 1 88 ? 9.640 -15.051 -2.526 1.00 90.44 88 LYS A C 1
ATOM 692 O O . LYS A 1 88 ? 10.829 -14.738 -2.476 1.00 90.44 88 LYS A O 1
ATOM 697 N N . HIS A 1 89 ? 8.718 -14.261 -3.073 1.00 88.44 89 HIS A N 1
ATOM 698 C CA . HIS A 1 89 ? 9.042 -12.987 -3.685 1.00 88.44 89 HIS A CA 1
ATOM 699 C C . HIS A 1 89 ? 9.390 -11.961 -2.606 1.00 88.44 89 HIS A C 1
ATOM 701 O O . HIS A 1 89 ? 8.530 -11.476 -1.878 1.00 88.44 89 HIS A O 1
ATOM 707 N N . GLY A 1 90 ? 10.678 -11.639 -2.505 1.00 85.31 90 GLY A N 1
ATOM 708 C CA . GLY A 1 90 ? 11.148 -10.521 -1.701 1.00 85.31 90 GLY A CA 1
ATOM 709 C C . GLY A 1 90 ? 10.990 -9.216 -2.470 1.00 85.31 90 GLY A C 1
ATOM 710 O O . GLY A 1 90 ? 11.580 -9.055 -3.539 1.00 85.31 90 GLY A O 1
ATOM 711 N N . VAL A 1 91 ? 10.235 -8.280 -1.903 1.00 89.19 91 VAL A N 1
ATOM 712 C CA . VAL A 1 91 ? 10.033 -6.945 -2.470 1.00 89.19 91 VAL A CA 1
ATOM 713 C C . VAL A 1 91 ? 10.971 -5.966 -1.763 1.00 89.19 91 VAL A C 1
ATOM 715 O O . VAL A 1 91 ? 10.864 -5.805 -0.548 1.00 89.19 91 VAL A O 1
ATOM 718 N N . PRO A 1 92 ? 11.908 -5.298 -2.466 1.00 85.31 92 PRO A N 1
ATOM 719 C CA . PRO A 1 92 ? 12.887 -4.419 -1.825 1.00 85.31 92 PRO A CA 1
ATOM 720 C C . PRO A 1 92 ? 12.270 -3.284 -1.003 1.00 85.31 92 PRO A C 1
ATOM 722 O O . PRO A 1 92 ? 12.835 -2.921 0.025 1.00 85.31 92 PRO A O 1
ATOM 725 N N . ILE A 1 93 ? 11.119 -2.756 -1.435 1.00 85.81 93 ILE A N 1
ATOM 726 C CA . ILE A 1 93 ? 10.412 -1.650 -0.774 1.00 85.81 93 ILE A CA 1
ATOM 727 C C . ILE A 1 93 ? 9.507 -2.099 0.390 1.00 85.81 93 ILE A C 1
ATOM 729 O O . ILE A 1 93 ? 8.906 -1.253 1.054 1.00 85.81 93 ILE A O 1
ATOM 733 N N . ALA A 1 94 ? 9.430 -3.407 0.668 1.00 93.50 94 ALA A N 1
ATOM 734 C CA . ALA A 1 94 ? 8.652 -3.943 1.780 1.00 93.50 94 ALA A CA 1
ATOM 735 C C . ALA A 1 94 ? 9.105 -3.342 3.118 1.00 93.50 94 ALA A C 1
ATOM 737 O O . ALA A 1 94 ? 10.302 -3.165 3.371 1.00 93.50 94 ALA A O 1
ATOM 738 N N . ILE A 1 95 ? 8.141 -3.046 3.992 1.00 95.25 95 ILE A N 1
ATOM 739 C CA . ILE A 1 95 ? 8.389 -2.395 5.286 1.00 95.25 95 ILE A CA 1
ATOM 740 C C . ILE A 1 95 ? 9.252 -3.296 6.184 1.00 95.25 95 ILE A C 1
ATOM 742 O O . ILE A 1 95 ? 10.066 -2.805 6.961 1.00 95.25 95 ILE A O 1
ATOM 746 N N . GLU A 1 96 ? 9.158 -4.615 6.022 1.00 94.56 96 GLU A N 1
ATOM 747 C CA . GLU A 1 96 ? 9.997 -5.627 6.670 1.00 94.56 96 GLU A CA 1
ATOM 748 C C . GLU A 1 96 ? 11.495 -5.410 6.430 1.00 94.56 96 GLU A C 1
ATOM 750 O O . GLU A 1 96 ? 12.318 -5.751 7.280 1.00 94.56 96 GLU A O 1
ATOM 755 N N . ASN A 1 97 ? 11.874 -4.761 5.326 1.00 93.12 97 ASN A N 1
ATOM 756 C CA . ASN A 1 97 ? 13.261 -4.406 5.037 1.00 93.12 97 ASN A CA 1
ATOM 757 C C . ASN A 1 97 ? 13.720 -3.131 5.775 1.00 93.12 97 ASN A C 1
ATOM 759 O O . ASN A 1 97 ? 14.690 -2.489 5.355 1.00 93.12 97 ASN A O 1
ATOM 763 N N . TYR A 1 98 ? 13.077 -2.759 6.890 1.00 92.56 98 TYR A N 1
ATOM 764 C CA . TYR A 1 98 ? 13.334 -1.519 7.636 1.00 92.56 98 TYR A CA 1
ATOM 765 C C . TYR A 1 98 ? 14.804 -1.319 8.043 1.00 92.56 98 TYR A C 1
ATOM 767 O O . TYR A 1 98 ? 15.271 -0.188 8.148 1.00 92.56 98 TYR A O 1
ATOM 775 N N . GLN A 1 99 ? 15.585 -2.388 8.228 1.00 92.50 99 GLN A N 1
ATOM 776 C CA . GLN A 1 99 ? 17.025 -2.263 8.484 1.00 92.50 99 GLN A CA 1
ATOM 777 C C . GLN A 1 99 ? 17.783 -1.688 7.279 1.00 92.50 99 GLN A C 1
ATOM 779 O O . GLN A 1 99 ? 18.722 -0.908 7.439 1.00 92.50 99 GLN A O 1
ATOM 784 N N . GLY A 1 100 ? 17.386 -2.068 6.061 1.00 93.25 100 GLY A N 1
ATOM 785 C CA . GLY A 1 100 ? 17.883 -1.459 4.828 1.00 93.25 100 GLY A CA 1
ATOM 786 C C . GLY A 1 100 ? 17.468 0.004 4.722 1.00 93.25 100 GLY A C 1
ATOM 787 O O . GLY A 1 100 ? 18.287 0.844 4.353 1.00 93.25 100 GLY A O 1
ATOM 788 N N . LEU A 1 101 ? 16.242 0.309 5.144 1.00 93.50 101 LEU A N 1
ATOM 789 C CA . LEU A 1 101 ? 15.710 1.665 5.199 1.00 93.50 101 LEU A CA 1
ATOM 790 C C . LEU A 1 101 ? 16.481 2.557 6.189 1.00 93.50 101 LEU A C 1
ATOM 792 O O . LEU A 1 101 ? 16.847 3.673 5.838 1.00 93.50 101 LEU A O 1
ATOM 796 N N . LEU A 1 102 ? 16.827 2.047 7.378 1.00 95.06 102 LEU A N 1
ATOM 797 C CA . LEU A 1 102 ? 17.682 2.737 8.356 1.00 95.06 102 LEU A CA 1
ATOM 798 C C . LEU A 1 102 ? 19.083 3.027 7.801 1.00 95.06 102 LEU A C 1
ATOM 800 O O . LEU A 1 102 ? 19.627 4.110 8.008 1.00 95.06 102 LEU A O 1
ATOM 804 N N . ARG A 1 103 ? 19.679 2.078 7.068 1.00 95.56 103 ARG A N 1
ATOM 805 C CA . ARG A 1 103 ? 20.967 2.319 6.397 1.00 95.56 103 ARG A CA 1
ATOM 806 C C . ARG A 1 103 ? 20.846 3.409 5.337 1.00 95.56 103 ARG A C 1
ATOM 808 O O . ARG A 1 103 ? 21.711 4.277 5.265 1.00 95.56 103 ARG A O 1
ATOM 815 N N . GLU A 1 104 ? 19.786 3.375 4.535 1.00 95.94 104 GLU A N 1
ATOM 816 C CA . GLU A 1 104 ? 19.535 4.399 3.521 1.00 95.94 104 GLU A CA 1
ATOM 817 C C . GLU A 1 104 ? 19.308 5.780 4.152 1.00 95.94 104 GLU A C 1
ATOM 819 O O . GLU A 1 104 ? 19.880 6.758 3.675 1.00 95.94 104 GLU A O 1
ATOM 824 N N . LEU A 1 105 ? 18.575 5.852 5.267 1.00 97.19 105 LEU A N 1
ATOM 825 C CA . LEU A 1 105 ? 18.387 7.071 6.052 1.00 97.19 105 LEU A CA 1
ATOM 826 C C . LEU A 1 105 ? 19.728 7.684 6.471 1.00 97.19 105 LEU A C 1
ATOM 828 O O . LEU A 1 105 ? 19.976 8.856 6.195 1.00 97.19 105 LEU A O 1
ATOM 832 N N . HIS A 1 106 ? 20.621 6.893 7.079 1.00 96.75 106 HIS A N 1
ATOM 833 C CA . HIS A 1 106 ? 21.946 7.372 7.487 1.00 96.75 106 HIS A CA 1
ATOM 834 C C . HIS A 1 106 ? 22.777 7.877 6.299 1.00 96.75 106 HIS A C 1
ATOM 836 O O . HIS A 1 106 ? 23.465 8.893 6.413 1.00 96.75 106 HIS A O 1
ATOM 842 N N . LEU A 1 107 ? 22.703 7.197 5.149 1.00 96.75 107 LEU A N 1
ATOM 843 C CA . LEU A 1 107 ? 23.398 7.623 3.932 1.00 96.75 107 LEU A CA 1
ATOM 844 C C . LEU A 1 107 ? 22.852 8.949 3.393 1.00 96.75 107 LEU A C 1
ATOM 846 O O . LEU A 1 107 ? 23.635 9.821 3.024 1.00 96.75 107 LEU A O 1
ATOM 850 N N . LEU A 1 108 ? 21.529 9.111 3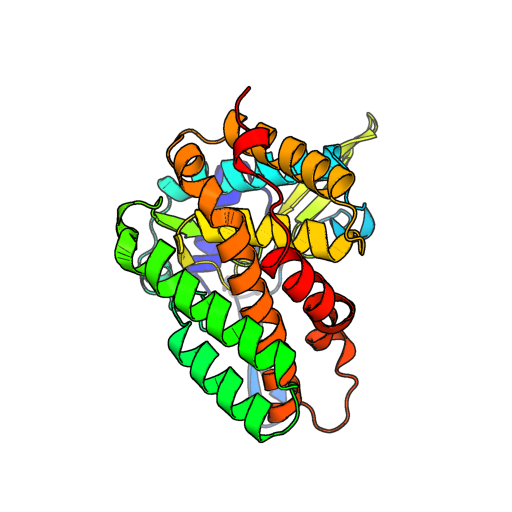.329 1.00 96.75 108 LEU A N 1
ATOM 851 C CA . LEU A 1 108 ? 20.887 10.338 2.846 1.00 96.75 108 LEU A CA 1
ATOM 852 C C . LEU A 1 108 ? 21.132 11.517 3.793 1.00 96.75 108 LEU A C 1
ATOM 854 O O . LEU A 1 108 ? 21.446 12.613 3.327 1.00 96.75 108 LEU A O 1
ATOM 858 N N . PHE A 1 109 ? 21.081 11.277 5.104 1.00 97.12 109 PHE A N 1
ATOM 859 C CA . PHE A 1 109 ? 21.431 12.265 6.121 1.00 97.12 109 PHE A CA 1
ATOM 860 C C . PHE A 1 109 ? 22.893 12.717 5.987 1.00 97.12 109 PHE A C 1
ATOM 862 O O . PHE A 1 109 ? 23.161 13.907 5.866 1.00 97.12 109 PHE A O 1
ATOM 869 N N . GLY A 1 110 ? 23.844 11.780 5.871 1.00 96.50 110 GLY A N 1
ATOM 870 C CA . GLY A 1 110 ? 25.262 12.103 5.651 1.00 96.50 110 GLY A CA 1
ATOM 871 C C . GLY A 1 110 ? 25.558 12.804 4.316 1.00 96.50 110 GLY A C 1
ATOM 872 O O . GLY A 1 110 ? 26.637 13.366 4.135 1.00 96.50 110 GLY A O 1
ATOM 873 N N . LYS A 1 111 ? 24.610 12.784 3.371 1.00 95.44 111 LYS A N 1
ATOM 874 C CA . LYS A 1 111 ? 24.659 13.527 2.102 1.00 95.44 111 LYS A CA 1
ATOM 875 C C . LYS A 1 111 ? 23.896 14.855 2.150 1.00 95.44 111 LYS A C 1
ATOM 877 O O . LYS A 1 111 ? 23.764 15.488 1.108 1.00 95.44 111 LYS A O 1
ATOM 882 N N . ASN A 1 112 ? 23.422 15.279 3.323 1.00 95.19 112 ASN A N 1
ATOM 883 C CA . ASN A 1 112 ? 22.612 16.485 3.525 1.00 95.19 112 ASN A CA 1
ATOM 884 C C . ASN A 1 112 ? 21.334 16.515 2.667 1.00 95.19 112 ASN A C 1
ATOM 886 O O . ASN A 1 112 ? 20.855 17.585 2.303 1.00 95.19 112 ASN A O 1
ATOM 890 N N . MET A 1 113 ? 20.783 15.346 2.323 1.00 94.69 113 MET A N 1
ATOM 891 C CA . MET A 1 113 ? 19.514 15.241 1.588 1.00 94.69 113 MET A CA 1
ATOM 892 C C . MET A 1 113 ? 18.299 15.202 2.524 1.00 94.69 113 MET A C 1
ATOM 894 O O . MET A 1 113 ? 17.164 15.242 2.059 1.00 94.69 113 MET A O 1
ATOM 898 N N . ILE A 1 114 ? 18.537 15.080 3.832 1.00 96.12 114 ILE A N 1
ATOM 899 C CA . ILE A 1 114 ? 17.529 15.045 4.894 1.00 96.12 114 ILE A CA 1
ATOM 900 C C . ILE A 1 114 ? 18.083 15.863 6.059 1.00 96.12 114 ILE A C 1
ATOM 902 O O . ILE A 1 114 ? 19.256 15.718 6.405 1.00 96.12 114 ILE A O 1
ATOM 906 N N . ASP A 1 115 ? 17.258 16.721 6.652 1.00 96.31 115 ASP A N 1
ATOM 907 C CA . ASP A 1 115 ? 17.633 17.495 7.834 1.00 96.31 115 ASP A CA 1
ATOM 908 C C . ASP A 1 115 ? 17.593 16.659 9.131 1.00 96.31 115 ASP A C 1
ATOM 910 O O . ASP A 1 115 ? 17.126 15.518 9.173 1.00 96.31 115 ASP A O 1
ATOM 914 N N . ASN A 1 116 ? 18.115 17.235 10.215 1.00 97.38 116 ASN A N 1
ATOM 915 C CA . ASN A 1 116 ? 18.216 16.552 11.504 1.00 97.38 116 ASN A CA 1
ATOM 916 C C . ASN A 1 116 ? 16.847 16.190 12.104 1.00 97.38 116 ASN A C 1
ATOM 918 O O . ASN A 1 116 ? 16.703 15.130 12.706 1.00 97.38 116 ASN A O 1
ATOM 922 N N . GLU A 1 117 ? 15.840 17.045 11.925 1.00 97.19 117 GLU A N 1
ATOM 923 C CA . GLU A 1 117 ? 14.499 16.830 12.471 1.00 97.19 117 GLU A CA 1
ATOM 924 C C . GLU A 1 117 ? 13.815 15.648 11.772 1.00 97.19 117 GLU A C 1
ATOM 926 O O . GLU A 1 117 ? 13.377 14.700 12.422 1.00 97.19 117 GLU A O 1
ATOM 931 N N . ASN A 1 118 ? 13.796 15.655 10.440 1.00 97.44 118 ASN A N 1
ATOM 932 C CA . ASN A 1 118 ? 13.235 14.585 9.624 1.00 97.44 118 ASN A CA 1
ATOM 933 C C . ASN A 1 118 ? 13.975 13.257 9.842 1.00 97.44 118 ASN A C 1
ATOM 935 O O . ASN A 1 118 ? 13.340 12.202 9.923 1.00 97.44 118 ASN A O 1
ATOM 939 N N . SER A 1 119 ? 15.302 13.299 9.996 1.00 98.00 119 SER A N 1
ATOM 940 C CA . SER A 1 119 ? 16.113 12.118 10.315 1.00 98.00 119 SER A CA 1
ATOM 941 C C . SER A 1 119 ? 15.745 11.509 11.672 1.00 98.00 119 SER A C 1
ATOM 943 O O . SER A 1 119 ? 15.567 10.289 11.793 1.00 98.00 119 SER A O 1
ATOM 945 N N . GLN A 1 120 ? 15.553 12.358 12.685 1.00 98.19 120 GLN A N 1
ATOM 946 C CA . GLN A 1 120 ? 15.143 11.935 14.020 1.00 98.19 120 GLN A CA 1
ATOM 947 C C . GLN A 1 120 ? 13.742 11.310 14.006 1.00 98.19 120 GLN A C 1
ATOM 949 O O . GLN A 1 120 ? 13.565 10.203 14.515 1.00 98.19 120 GLN A O 1
ATOM 954 N N . ILE A 1 121 ? 12.773 11.951 13.341 1.00 98.31 121 ILE A N 1
ATOM 955 C CA . ILE A 1 121 ? 11.407 11.423 13.195 1.00 98.31 121 ILE A CA 1
ATOM 956 C C . ILE A 1 121 ? 11.423 10.046 12.527 1.00 98.31 121 ILE A C 1
ATOM 958 O O . ILE A 1 121 ? 10.795 9.112 13.028 1.00 98.31 121 ILE A O 1
ATOM 962 N N . CYS A 1 122 ? 12.170 9.889 11.428 1.00 98.38 122 CYS A N 1
ATOM 963 C CA . CYS A 1 122 ? 12.290 8.597 10.753 1.00 98.38 122 CYS A CA 1
ATOM 964 C C . CYS A 1 122 ? 12.858 7.527 11.691 1.00 98.38 122 CYS A C 1
ATOM 966 O O . CYS A 1 122 ? 12.325 6.422 11.776 1.00 98.38 122 CYS A O 1
ATOM 968 N N . THR A 1 123 ? 13.918 7.862 12.426 1.00 98.00 123 THR A N 1
ATOM 969 C CA . THR A 1 123 ? 14.560 6.946 13.375 1.00 98.00 123 THR A CA 1
ATOM 970 C C . THR A 1 123 ? 13.590 6.491 14.465 1.00 98.00 123 THR A C 1
ATOM 972 O O . THR A 1 123 ? 13.520 5.300 14.772 1.00 98.00 123 THR A O 1
ATOM 975 N N . ASP A 1 124 ? 12.818 7.414 15.034 1.00 98.06 124 ASP A N 1
ATOM 976 C CA . ASP A 1 124 ? 11.885 7.111 16.119 1.00 98.06 124 ASP A CA 1
ATOM 977 C C . ASP A 1 124 ? 10.695 6.278 15.641 1.00 98.06 124 ASP A C 1
ATOM 979 O O . ASP A 1 124 ? 10.307 5.317 16.311 1.00 98.06 124 ASP A O 1
ATOM 983 N N . VAL A 1 125 ? 10.155 6.577 14.456 1.00 98.38 125 VAL A N 1
ATOM 984 C CA . VAL A 1 125 ? 9.098 5.768 13.831 1.00 98.38 125 VAL A CA 1
ATOM 985 C C . VAL A 1 125 ? 9.586 4.346 13.564 1.00 98.38 125 VAL A C 1
ATOM 987 O O . VAL A 1 125 ? 8.895 3.395 13.922 1.00 98.38 125 VAL A O 1
ATOM 990 N N . LEU A 1 126 ? 10.777 4.171 12.982 1.00 97.56 126 LEU A N 1
ATOM 991 C CA . LEU A 1 126 ? 11.298 2.840 12.651 1.00 97.56 126 LEU A CA 1
ATOM 992 C C . LEU A 1 126 ? 11.638 2.016 13.903 1.00 97.56 126 LEU A C 1
ATOM 994 O O . LEU A 1 126 ? 11.426 0.805 13.913 1.00 97.56 126 LEU A O 1
ATOM 998 N N . LYS A 1 127 ? 12.078 2.657 14.993 1.00 97.12 127 LYS A N 1
ATOM 999 C CA . LYS A 1 127 ? 12.231 1.994 16.301 1.00 97.12 127 LYS A CA 1
ATOM 1000 C C . LYS A 1 127 ? 10.887 1.557 16.885 1.00 97.12 127 LYS A C 1
ATOM 1002 O O . LYS A 1 127 ? 10.772 0.433 17.371 1.00 97.12 127 LYS A O 1
ATOM 1007 N N . LYS A 1 128 ? 9.867 2.422 16.839 1.00 97.56 128 LYS A N 1
ATOM 1008 C CA . LYS A 1 128 ? 8.510 2.078 17.297 1.00 97.56 128 LYS A CA 1
ATOM 1009 C C . LYS A 1 128 ? 7.917 0.939 16.474 1.00 97.56 128 LYS A C 1
ATOM 1011 O O . LYS A 1 128 ? 7.350 0.022 17.053 1.00 97.56 128 LYS A O 1
ATOM 1016 N N . LEU A 1 129 ? 8.099 0.956 15.153 1.00 97.56 129 LEU A N 1
ATOM 1017 C CA . LEU A 1 129 ? 7.682 -0.114 14.244 1.00 97.56 129 LEU A CA 1
ATOM 1018 C C . LEU A 1 129 ? 8.268 -1.469 14.666 1.00 97.56 129 LEU A C 1
ATOM 1020 O O . LEU A 1 129 ? 7.533 -2.452 14.761 1.00 97.56 129 LEU A O 1
ATOM 1024 N N . GLU A 1 130 ? 9.567 -1.516 14.971 1.00 97.12 130 GLU A N 1
ATOM 1025 C CA . GLU A 1 130 ? 10.206 -2.737 15.465 1.00 97.12 130 GLU A CA 1
ATOM 1026 C C . GLU A 1 130 ? 9.552 -3.235 16.760 1.00 97.12 130 GLU A C 1
ATOM 1028 O O . GLU A 1 130 ? 9.208 -4.411 16.871 1.00 97.12 130 GLU A O 1
ATOM 1033 N N . ILE A 1 131 ? 9.365 -2.344 17.734 1.00 97.69 131 ILE A N 1
ATOM 1034 C CA . ILE A 1 131 ? 8.875 -2.701 19.069 1.00 97.69 131 ILE A CA 1
ATOM 1035 C C . ILE A 1 131 ? 7.397 -3.100 19.051 1.00 97.69 131 ILE A C 1
ATOM 1037 O O . ILE A 1 131 ? 7.018 -4.081 19.687 1.00 97.69 131 ILE A O 1
ATOM 1041 N N . GLU A 1 132 ? 6.558 -2.327 18.369 1.00 97.50 132 GLU A N 1
ATOM 1042 C CA . GLU A 1 132 ? 5.106 -2.468 18.437 1.00 97.50 132 GLU A CA 1
ATOM 1043 C C . GLU A 1 132 ? 4.563 -3.473 17.425 1.00 97.50 132 GLU A C 1
ATOM 1045 O O . GLU A 1 132 ? 3.605 -4.177 17.743 1.00 97.50 132 GLU A O 1
ATOM 1050 N N . ILE A 1 133 ? 5.173 -3.572 16.240 1.00 97.75 133 ILE A N 1
ATOM 1051 C CA . ILE A 1 133 ? 4.694 -4.448 15.166 1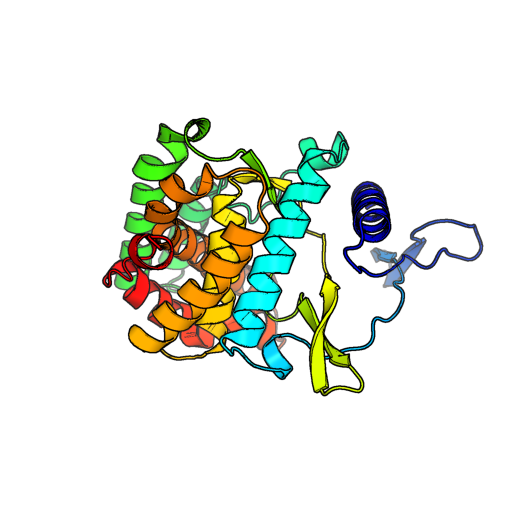.00 97.75 133 ILE A CA 1
ATOM 1052 C C . ILE A 1 133 ? 5.596 -5.676 15.031 1.00 97.75 133 ILE A C 1
ATOM 1054 O O . ILE A 1 133 ? 5.136 -6.789 15.269 1.00 97.75 133 ILE A O 1
ATOM 1058 N N . PHE A 1 134 ? 6.884 -5.515 14.712 1.00 96.88 134 PHE A N 1
ATOM 1059 C CA . PHE A 1 134 ? 7.718 -6.673 14.352 1.00 96.88 134 PHE A CA 1
ATOM 1060 C C . PHE A 1 134 ? 8.013 -7.628 15.513 1.00 96.88 134 PHE A C 1
ATOM 1062 O O . PHE A 1 134 ? 8.040 -8.838 15.303 1.00 96.88 134 PHE A O 1
ATOM 1069 N N . ARG A 1 135 ? 8.160 -7.137 16.749 1.00 96.88 135 ARG A N 1
ATOM 1070 C CA . ARG A 1 135 ? 8.271 -8.016 17.933 1.00 96.88 135 ARG A CA 1
ATOM 1071 C C . ARG A 1 135 ? 6.975 -8.746 18.280 1.00 96.88 135 ARG A C 1
ATOM 1073 O O . ARG A 1 135 ? 7.016 -9.696 19.053 1.00 96.88 135 ARG A O 1
ATOM 1080 N N . ASN A 1 136 ? 5.851 -8.321 17.709 1.00 96.00 136 ASN A N 1
ATOM 1081 C CA . ASN A 1 136 ? 4.538 -8.925 17.902 1.00 96.00 136 ASN A CA 1
ATOM 1082 C C . ASN A 1 136 ? 3.982 -9.453 16.571 1.00 96.00 136 ASN A C 1
ATOM 1084 O O . ASN A 1 136 ? 2.775 -9.419 16.378 1.00 96.00 136 ASN A O 1
ATOM 1088 N N . TYR A 1 137 ? 4.835 -9.900 15.640 1.00 95.00 137 TYR A N 1
ATOM 1089 C CA . TYR A 1 137 ? 4.431 -10.233 14.265 1.00 95.00 137 TYR A CA 1
ATOM 1090 C C . TYR A 1 137 ? 3.235 -11.199 14.200 1.00 95.00 137 TYR A C 1
ATOM 1092 O O . TYR A 1 137 ? 2.288 -10.953 13.458 1.00 95.00 137 TYR A O 1
ATOM 1100 N N . ASP A 1 138 ? 3.222 -12.224 15.059 1.00 95.56 138 ASP A N 1
ATOM 1101 C CA . ASP A 1 138 ? 2.164 -13.246 15.130 1.00 95.56 138 ASP A CA 1
ATOM 1102 C C . ASP A 1 138 ? 0.793 -12.707 15.581 1.00 95.56 138 ASP A C 1
ATOM 1104 O O . ASP A 1 138 ? -0.219 -13.399 15.479 1.00 95.56 138 ASP A O 1
ATOM 1108 N N . PHE A 1 139 ? 0.734 -11.477 16.104 1.00 95.44 139 PHE A N 1
ATOM 1109 C CA . PHE A 1 139 ? -0.522 -10.809 16.444 1.00 95.44 139 PHE A CA 1
ATOM 1110 C C . PHE A 1 139 ? -1.288 -10.332 15.204 1.00 95.44 139 PHE A C 1
ATOM 1112 O O . PHE A 1 139 ? -2.504 -10.147 15.275 1.00 95.44 139 PHE A O 1
ATOM 1119 N N . PHE A 1 140 ? -0.584 -10.092 14.099 1.00 97.62 140 PHE A N 1
ATOM 1120 C CA . PHE A 1 140 ? -1.129 -9.443 12.916 1.00 97.62 140 PHE A CA 1
ATOM 1121 C C . PHE A 1 140 ? -1.565 -10.459 11.863 1.00 97.62 140 PHE A C 1
ATOM 1123 O O . PHE A 1 140 ? -0.964 -11.519 11.692 1.00 97.62 140 PHE A O 1
ATOM 1130 N N . GLU A 1 141 ? -2.604 -10.113 11.111 1.00 97.19 141 GLU A N 1
ATOM 1131 C CA . GLU A 1 141 ? -3.058 -10.915 9.985 1.00 97.19 141 GLU A CA 1
ATOM 1132 C C . GLU A 1 141 ? -1.989 -10.965 8.884 1.00 97.19 141 GLU A C 1
ATOM 1134 O O . GLU A 1 141 ? -1.652 -9.944 8.280 1.00 97.19 141 GLU A O 1
ATOM 1139 N N . TYR A 1 142 ? -1.495 -12.167 8.585 1.00 96.56 142 TYR A N 1
ATOM 1140 C CA . TYR A 1 142 ? -0.534 -12.413 7.512 1.00 96.56 142 TYR A CA 1
ATOM 1141 C C . TYR A 1 142 ? -1.228 -12.932 6.249 1.00 96.56 142 TYR A C 1
ATOM 1143 O O . TYR A 1 142 ? -2.057 -13.841 6.306 1.00 96.56 142 TYR A O 1
ATOM 1151 N N . GLY A 1 143 ? -0.877 -12.381 5.088 1.00 96.56 143 GLY A N 1
ATOM 1152 C CA . GLY A 1 143 ? -1.413 -12.810 3.800 1.00 96.56 143 GLY A CA 1
ATOM 1153 C C . GLY A 1 143 ? -0.855 -12.006 2.626 1.00 96.56 143 GLY A C 1
ATOM 1154 O O . GLY A 1 143 ? 0.047 -11.191 2.780 1.00 96.56 143 GLY A O 1
ATOM 1155 N N . LEU A 1 144 ? -1.383 -12.248 1.428 1.00 97.69 144 LEU A N 1
ATOM 1156 C CA . LEU A 1 144 ? -0.869 -11.660 0.190 1.00 97.69 144 LEU A CA 1
ATOM 1157 C C . LEU A 1 144 ? -1.304 -10.203 -0.030 1.00 97.69 144 LEU A C 1
ATOM 1159 O O . LEU A 1 144 ? -2.376 -9.988 -0.583 1.00 97.69 144 LEU A O 1
ATOM 1163 N N . ILE A 1 145 ? -0.494 -9.207 0.309 1.00 97.75 145 ILE A N 1
ATOM 1164 C CA . ILE A 1 145 ? -0.826 -7.786 0.107 1.00 97.75 145 ILE A CA 1
ATOM 1165 C C . ILE A 1 145 ? -0.551 -7.307 -1.324 1.00 97.75 145 ILE A C 1
ATOM 1167 O O . ILE A 1 145 ? 0.340 -7.822 -1.998 1.00 97.75 145 ILE A O 1
ATOM 1171 N N . HIS A 1 146 ? -1.290 -6.290 -1.772 1.00 97.38 146 HIS A N 1
ATOM 1172 C CA . HIS A 1 146 ? -1.021 -5.582 -3.022 1.00 97.38 146 HIS A CA 1
ATOM 1173 C C . HIS A 1 146 ? 0.269 -4.762 -2.909 1.00 97.38 146 HIS A C 1
ATOM 1175 O O . HIS A 1 146 ? 1.058 -4.728 -3.848 1.00 97.38 146 HIS A O 1
ATOM 1181 N N . SER A 1 147 ? 0.494 -4.145 -1.741 1.00 94.44 147 SER A N 1
ATOM 1182 C CA . SER A 1 147 ? 1.655 -3.321 -1.368 1.00 94.44 147 SER A CA 1
ATOM 1183 C C . SER A 1 147 ? 1.756 -1.952 -2.051 1.00 94.44 147 SER A C 1
ATOM 1185 O O . SER A 1 147 ? 2.498 -1.089 -1.568 1.00 94.44 147 SER A O 1
ATOM 1187 N N . ASP A 1 148 ? 1.008 -1.727 -3.132 1.00 93.94 148 ASP A N 1
ATOM 1188 C CA . ASP A 1 148 ? 0.973 -0.437 -3.835 1.00 93.94 148 ASP A CA 1
ATOM 1189 C C . ASP A 1 148 ? -0.431 -0.034 -4.323 1.00 93.94 148 ASP A C 1
ATOM 1191 O O . ASP A 1 148 ? -0.620 0.451 -5.436 1.00 93.94 148 ASP A O 1
ATOM 1195 N N . LEU A 1 149 ? -1.466 -0.294 -3.513 1.00 95.81 149 LEU A N 1
ATOM 1196 C CA . LEU A 1 149 ? -2.839 0.120 -3.832 1.00 95.81 149 LEU A CA 1
ATOM 1197 C C . LEU A 1 149 ? -3.001 1.626 -3.550 1.00 95.81 149 LEU A C 1
ATOM 1199 O O . LEU A 1 149 ? -3.459 2.038 -2.485 1.00 95.81 149 LEU A O 1
ATOM 1203 N N . ASN A 1 150 ? -2.552 2.445 -4.499 1.00 94.56 150 ASN A N 1
ATOM 1204 C CA . ASN A 1 150 ? -2.490 3.905 -4.409 1.00 94.56 150 ASN A CA 1
ATOM 1205 C C . ASN A 1 150 ? -3.432 4.595 -5.419 1.00 94.56 150 ASN A C 1
ATOM 1207 O O . ASN A 1 150 ? -4.224 3.953 -6.115 1.00 94.56 150 ASN A O 1
ATOM 1211 N N . GLU A 1 151 ? -3.353 5.923 -5.500 1.00 93.38 151 GLU A N 1
ATOM 1212 C CA . GLU A 1 151 ? -4.252 6.752 -6.298 1.00 93.38 151 GLU A CA 1
ATOM 1213 C C . GLU A 1 151 ? -4.130 6.588 -7.819 1.00 93.38 151 GLU A C 1
ATOM 1215 O O . GLU A 1 151 ? -5.068 6.934 -8.538 1.00 93.38 151 GLU A O 1
ATOM 1220 N N . THR A 1 152 ? -3.016 6.046 -8.317 1.00 94.38 152 THR A N 1
ATOM 1221 C CA . THR A 1 152 ? -2.800 5.796 -9.751 1.00 94.38 152 THR A CA 1
ATOM 1222 C C . THR A 1 152 ? -3.132 4.363 -10.155 1.00 94.38 152 THR A C 1
ATOM 1224 O O . THR A 1 152 ? -3.398 4.105 -11.327 1.00 94.38 152 THR A O 1
ATOM 1227 N N . ASN A 1 153 ? -3.157 3.438 -9.192 1.00 97.50 153 ASN A N 1
ATOM 1228 C CA . ASN A 1 153 ? -3.344 2.007 -9.444 1.00 97.50 153 ASN A CA 1
ATOM 1229 C C . ASN A 1 153 ? -4.801 1.541 -9.312 1.00 97.50 153 ASN A C 1
ATOM 1231 O O . ASN A 1 153 ? -5.116 0.389 -9.613 1.00 97.50 153 ASN A O 1
ATOM 1235 N N . VAL A 1 154 ? -5.712 2.430 -8.910 1.00 98.00 154 VAL A N 1
ATOM 1236 C CA . VAL A 1 154 ? -7.156 2.173 -8.900 1.00 98.00 154 VAL A CA 1
ATOM 1237 C C . VAL A 1 154 ? -7.823 3.012 -9.980 1.00 98.00 154 VAL A C 1
ATOM 1239 O O . VAL A 1 154 ? -7.820 4.240 -9.901 1.00 98.00 154 VAL A O 1
ATOM 1242 N N . LEU A 1 155 ? -8.429 2.344 -10.962 1.00 98.19 155 LEU A N 1
ATOM 1243 C CA . LEU A 1 155 ? -9.282 2.986 -11.956 1.00 98.19 155 LEU A CA 1
ATOM 1244 C C . LEU A 1 155 ? -10.742 2.901 -11.536 1.00 98.19 155 LEU A C 1
ATOM 1246 O O . LEU A 1 155 ? -11.246 1.826 -11.195 1.00 98.19 155 LEU A O 1
ATOM 1250 N N . LEU A 1 156 ? -11.430 4.028 -11.632 1.00 97.56 156 LEU A N 1
ATOM 1251 C CA . LEU A 1 156 ? -12.843 4.179 -11.353 1.00 97.56 156 LEU A CA 1
ATOM 1252 C C . LEU A 1 156 ? -13.579 4.621 -12.615 1.00 97.56 156 LEU A C 1
ATOM 1254 O O . LEU A 1 156 ? -13.037 5.307 -13.478 1.00 97.56 156 LEU A O 1
ATOM 1258 N N . ILE A 1 157 ? -14.836 4.219 -12.727 1.00 96.50 157 ILE A N 1
ATOM 1259 C CA . ILE A 1 157 ? -15.719 4.641 -13.810 1.00 96.50 157 ILE A CA 1
ATOM 1260 C C . ILE A 1 157 ? -17.108 4.897 -13.242 1.00 96.50 157 ILE A C 1
ATOM 1262 O O . ILE A 1 157 ? -17.519 4.261 -12.269 1.00 96.50 157 ILE A O 1
ATOM 1266 N N . LYS A 1 158 ? -17.826 5.837 -13.850 1.00 93.88 158 LYS A N 1
ATOM 1267 C CA . LYS A 1 158 ? -19.235 6.077 -13.558 1.00 93.88 158 LYS A CA 1
ATOM 1268 C C . LYS A 1 158 ? -20.102 5.228 -14.472 1.00 93.88 158 LYS A C 1
ATOM 1270 O O . LYS A 1 158 ? -19.891 5.205 -15.682 1.00 93.88 158 LYS A O 1
ATOM 1275 N N . GLU A 1 159 ? -21.071 4.531 -13.898 1.00 87.94 159 GLU A N 1
ATOM 1276 C CA . GLU A 1 159 ? -22.095 3.832 -14.670 1.00 87.94 159 GLU A CA 1
ATOM 1277 C C . GLU A 1 159 ? -23.188 4.792 -15.166 1.00 87.94 159 GLU A C 1
ATOM 1279 O O . GLU A 1 159 ? -23.183 5.989 -14.869 1.00 87.94 159 GLU A O 1
ATOM 1284 N N . GLY A 1 160 ? -24.129 4.272 -15.961 1.00 83.00 160 GLY A N 1
ATOM 1285 C CA . GLY A 1 160 ? -25.214 5.062 -16.556 1.00 83.00 160 GLY A CA 1
ATOM 1286 C C . GLY A 1 160 ? -26.163 5.714 -15.541 1.00 83.00 160 GLY A C 1
ATOM 1287 O O . GLY A 1 160 ? -26.859 6.662 -15.889 1.00 83.00 160 GLY A O 1
ATOM 1288 N N . ASP A 1 161 ? -26.170 5.246 -14.293 1.00 88.94 161 ASP A N 1
ATOM 1289 C CA . ASP A 1 161 ? -26.889 5.832 -13.156 1.00 88.94 161 ASP A CA 1
ATOM 1290 C C . ASP A 1 161 ? -26.029 6.824 -12.343 1.00 88.94 161 ASP A C 1
ATOM 1292 O O . ASP A 1 161 ? -26.457 7.304 -11.294 1.00 88.94 161 ASP A O 1
ATOM 1296 N N . ASN A 1 162 ? -24.831 7.159 -12.842 1.00 85.62 162 ASN A N 1
ATOM 1297 C CA . ASN A 1 162 ? -23.822 8.009 -12.205 1.00 85.62 162 ASN A CA 1
ATOM 1298 C C . ASN A 1 162 ? -23.224 7.414 -10.911 1.00 85.62 162 ASN A C 1
ATOM 1300 O O . ASN A 1 162 ? -22.539 8.131 -10.179 1.00 85.62 162 ASN A O 1
ATOM 1304 N N . THR A 1 163 ? -23.412 6.113 -10.660 1.00 90.62 163 THR A N 1
ATOM 1305 C CA . THR A 1 163 ? -22.764 5.395 -9.556 1.00 90.62 163 THR A CA 1
ATOM 1306 C C . THR A 1 163 ? -21.295 5.134 -9.882 1.00 90.62 163 THR A C 1
ATOM 1308 O O . THR A 1 163 ? -20.954 4.677 -10.977 1.00 90.62 163 THR A O 1
ATOM 1311 N N . LEU A 1 164 ? -20.405 5.434 -8.935 1.00 94.88 164 LEU A N 1
ATOM 1312 C CA . LEU A 1 164 ? -18.973 5.200 -9.080 1.00 94.88 164 LEU A CA 1
ATOM 1313 C C . LEU A 1 164 ? -18.638 3.733 -8.767 1.00 94.88 164 LEU A C 1
ATOM 1315 O O . LEU A 1 164 ? -19.062 3.189 -7.749 1.00 94.88 164 LEU A O 1
ATOM 1319 N N . LYS A 1 165 ? -17.844 3.083 -9.622 1.00 95.69 165 LYS A N 1
ATOM 1320 C CA . LYS A 1 165 ? -17.378 1.703 -9.413 1.00 95.69 165 LYS A CA 1
ATOM 1321 C C . LYS A 1 165 ? -15.913 1.526 -9.789 1.00 95.69 165 LYS A C 1
ATOM 1323 O O . LYS A 1 165 ? -15.366 2.298 -10.574 1.00 95.69 165 LYS A O 1
ATOM 1328 N N . VAL A 1 166 ? -15.303 0.451 -9.291 1.00 97.62 166 VAL A N 1
ATOM 1329 C CA . VAL A 1 166 ? -13.972 0.021 -9.740 1.00 97.62 166 VAL A CA 1
ATOM 1330 C C . VAL A 1 166 ? -14.056 -0.497 -11.170 1.00 97.62 166 VAL A C 1
ATOM 1332 O O . VAL A 1 166 ? -14.769 -1.463 -11.445 1.00 97.62 166 VAL A O 1
ATOM 1335 N N . SER A 1 167 ? -13.294 0.128 -12.061 1.00 97.31 167 SER A N 1
ATOM 1336 C CA . SER A 1 167 ? -13.093 -0.347 -13.426 1.00 97.31 167 SER A CA 1
ATOM 1337 C C . SER A 1 167 ? -11.935 -1.338 -13.512 1.00 97.31 167 SER A C 1
ATOM 1339 O O . SER A 1 167 ? -12.058 -2.383 -14.145 1.00 97.31 167 SER A O 1
ATOM 1341 N N . SER A 1 168 ? -10.819 -1.052 -12.835 1.00 97.94 168 SER A N 1
ATOM 1342 C CA . SER A 1 168 ? -9.657 -1.941 -12.805 1.00 97.94 168 SER A CA 1
ATOM 1343 C C . SER A 1 168 ? -8.758 -1.662 -11.605 1.00 97.94 168 SER A C 1
ATOM 1345 O O . SER A 1 168 ? -8.559 -0.510 -11.230 1.00 97.94 168 SER A O 1
ATOM 1347 N N . LEU A 1 169 ? -8.159 -2.717 -11.059 1.00 98.25 169 LEU A N 1
ATOM 1348 C CA . LEU A 1 169 ? -6.967 -2.648 -10.216 1.00 98.25 169 LEU A CA 1
ATOM 1349 C C . LEU A 1 169 ? -5.732 -2.910 -11.089 1.00 98.25 169 LEU A C 1
ATOM 1351 O O . LEU A 1 169 ? -5.740 -3.828 -11.917 1.00 98.25 169 LEU A O 1
ATOM 1355 N N . LEU A 1 170 ? -4.707 -2.079 -10.943 1.00 97.69 170 LEU A N 1
ATOM 1356 C CA . LEU A 1 170 ? -3.487 -2.092 -11.746 1.00 97.69 170 LEU A CA 1
ATOM 1357 C C . LEU A 1 170 ? -2.257 -2.384 -10.880 1.00 97.69 170 LEU A C 1
ATOM 1359 O O . LEU A 1 170 ? -2.306 -2.284 -9.664 1.00 97.69 170 LEU A O 1
ATOM 1363 N N . ASP A 1 171 ? -1.161 -2.703 -11.563 1.00 94.94 171 ASP A N 1
ATOM 1364 C CA . ASP A 1 171 ? 0.191 -2.870 -11.024 1.00 94.94 171 ASP A CA 1
ATOM 1365 C C . ASP A 1 171 ? 0.359 -3.837 -9.836 1.00 94.94 171 ASP A C 1
ATOM 1367 O O . ASP A 1 171 ? 0.427 -3.471 -8.669 1.00 94.94 171 ASP A O 1
ATOM 1371 N N . PHE A 1 172 ? 0.555 -5.110 -10.175 1.00 94.62 172 PHE A N 1
ATOM 1372 C CA . PHE A 1 172 ? 0.864 -6.185 -9.227 1.00 94.62 172 PHE A CA 1
ATOM 1373 C C . PHE A 1 172 ? 2.378 -6.430 -9.099 1.00 94.62 172 PHE A C 1
ATOM 1375 O O . PHE A 1 172 ? 2.810 -7.545 -8.789 1.00 94.62 172 PHE A O 1
ATOM 1382 N N . GLY A 1 173 ? 3.198 -5.425 -9.433 1.00 92.25 173 GLY A N 1
ATOM 1383 C CA . GLY A 1 173 ? 4.658 -5.498 -9.422 1.00 92.25 173 GLY A CA 1
ATOM 1384 C C . GLY A 1 173 ? 5.225 -5.894 -8.062 1.00 92.25 173 GLY A C 1
ATOM 1385 O O . GLY A 1 173 ? 6.062 -6.793 -7.996 1.00 92.25 173 GLY A O 1
ATOM 1386 N N . ASP A 1 174 ? 4.684 -5.278 -7.011 1.00 93.62 174 ASP A N 1
ATOM 1387 C CA . ASP A 1 174 ? 5.148 -5.382 -5.626 1.00 93.62 174 ASP A CA 1
ATOM 1388 C C . ASP A 1 174 ? 4.253 -6.274 -4.749 1.00 93.62 174 ASP A C 1
ATOM 1390 O O . ASP A 1 174 ? 4.366 -6.269 -3.523 1.00 93.62 174 ASP A O 1
ATOM 1394 N N . THR A 1 175 ? 3.356 -7.067 -5.340 1.00 95.62 175 THR A N 1
ATOM 1395 C CA . THR A 1 175 ? 2.504 -7.976 -4.561 1.00 95.62 175 THR A CA 1
ATOM 1396 C C . THR A 1 175 ? 3.342 -9.076 -3.903 1.00 95.62 175 THR A C 1
ATOM 1398 O O . THR A 1 175 ? 4.053 -9.823 -4.579 1.00 95.62 175 THR A O 1
ATOM 1401 N N . HIS A 1 176 ? 3.218 -9.225 -2.585 1.00 96.25 176 HIS A N 1
ATOM 1402 C CA . HIS A 1 176 ? 3.948 -10.224 -1.802 1.00 96.25 176 HIS A CA 1
ATOM 1403 C C . HIS A 1 176 ? 3.203 -10.584 -0.512 1.00 96.25 176 HIS A C 1
ATOM 1405 O O . HIS A 1 176 ? 2.204 -9.963 -0.154 1.00 96.25 176 HIS A O 1
ATOM 1411 N N . TYR A 1 177 ? 3.657 -11.627 0.182 1.00 96.62 177 TYR A N 1
ATOM 1412 C CA . TYR A 1 177 ? 3.084 -12.008 1.473 1.00 96.62 177 TYR A CA 1
ATOM 1413 C C . TYR A 1 177 ? 3.680 -11.174 2.610 1.00 96.62 177 TYR A C 1
ATOM 1415 O O . TYR A 1 177 ? 4.898 -11.099 2.755 1.00 96.62 177 TYR A O 1
ATOM 1423 N N . SER A 1 178 ? 2.812 -10.567 3.415 1.00 96.94 178 SER A N 1
ATOM 1424 C CA . SER A 1 178 ? 3.164 -9.630 4.484 1.00 96.94 178 SER A CA 1
ATOM 1425 C C . SER A 1 178 ? 1.974 -9.451 5.445 1.00 96.94 178 SER A C 1
ATOM 1427 O O . SER A 1 178 ? 0.968 -10.163 5.362 1.00 96.94 178 SER A O 1
ATOM 1429 N N . LEU A 1 179 ? 2.073 -8.505 6.377 1.00 97.69 179 LEU A N 1
ATOM 1430 C CA . LEU A 1 179 ? 0.982 -8.097 7.251 1.00 97.69 179 LEU A CA 1
ATOM 1431 C C . LEU A 1 179 ? -0.071 -7.313 6.460 1.00 97.69 179 LEU A C 1
ATOM 1433 O O . LEU A 1 179 ? 0.218 -6.262 5.889 1.00 97.69 179 LEU A O 1
ATOM 1437 N N . ARG A 1 180 ? -1.331 -7.759 6.492 1.00 97.88 180 ARG A N 1
ATOM 1438 C CA . ARG A 1 180 ? -2.465 -7.079 5.832 1.00 97.88 180 ARG A CA 1
ATOM 1439 C C . ARG A 1 180 ? -2.688 -5.660 6.347 1.00 97.88 180 ARG A C 1
ATOM 1441 O O . ARG A 1 180 ? -3.163 -4.804 5.600 1.00 97.88 180 ARG A O 1
ATOM 1448 N N . LEU A 1 181 ? -2.289 -5.397 7.593 1.00 98.12 181 LEU A N 1
ATOM 1449 C CA . LEU A 1 181 ? -2.232 -4.056 8.166 1.00 98.12 181 LEU A CA 1
ATOM 1450 C C . LEU A 1 181 ? -1.440 -3.086 7.277 1.00 98.12 181 LEU A C 1
ATOM 1452 O O . LEU A 1 181 ? -1.854 -1.941 7.130 1.00 98.12 181 LEU A O 1
ATOM 1456 N N . PHE A 1 182 ? -0.338 -3.520 6.659 1.00 98.19 182 PHE A N 1
ATOM 1457 C CA . PHE A 1 182 ? 0.467 -2.648 5.804 1.00 98.19 182 PHE A CA 1
ATOM 1458 C C . PHE A 1 182 ? -0.262 -2.238 4.527 1.00 98.19 182 PHE A C 1
ATOM 1460 O O . PHE A 1 182 ? -0.097 -1.099 4.100 1.00 98.19 182 PHE A O 1
ATOM 1467 N N . ASP A 1 183 ? -1.117 -3.090 3.962 1.00 97.75 183 ASP A N 1
ATOM 1468 C CA . ASP A 1 183 ? -1.932 -2.738 2.791 1.00 97.75 183 ASP A CA 1
ATOM 1469 C C . ASP A 1 183 ? -3.039 -1.737 3.165 1.00 97.75 183 ASP A C 1
ATOM 1471 O O . ASP A 1 183 ? -3.229 -0.723 2.492 1.00 97.75 183 ASP A O 1
ATOM 1475 N N . ILE A 1 184 ? -3.709 -1.970 4.304 1.00 98.31 184 ILE A N 1
ATOM 1476 C CA . ILE A 1 184 ? -4.722 -1.066 4.882 1.00 98.31 184 ILE A CA 1
ATOM 1477 C C . ILE A 1 184 ? -4.109 0.316 5.134 1.00 98.31 184 ILE A C 1
ATOM 1479 O O . ILE A 1 184 ? -4.637 1.335 4.684 1.00 98.31 184 ILE A O 1
ATOM 1483 N N . SER A 1 185 ? -2.969 0.348 5.827 1.00 98.31 185 SER A N 1
ATOM 1484 C CA . SER A 1 185 ? -2.235 1.571 6.132 1.00 98.31 185 SER A CA 1
ATOM 1485 C C . SER A 1 185 ? -1.768 2.282 4.873 1.00 98.31 185 SER A C 1
ATOM 1487 O O . SER A 1 185 ? -1.997 3.479 4.740 1.00 98.31 185 SER A O 1
ATOM 1489 N N . SER A 1 186 ? -1.132 1.572 3.939 1.00 97.75 186 SER A N 1
ATOM 1490 C CA . SER A 1 186 ? -0.612 2.181 2.711 1.00 97.75 186 SER A CA 1
ATOM 1491 C C . SER A 1 186 ? -1.737 2.817 1.899 1.00 97.75 186 SER A C 1
ATOM 1493 O O . SER A 1 186 ? -1.623 3.969 1.498 1.00 97.75 186 SER A O 1
ATOM 1495 N N . THR A 1 187 ? -2.864 2.123 1.749 1.00 98.25 187 THR A N 1
ATOM 1496 C CA . THR A 1 187 ? -4.021 2.642 1.010 1.00 98.25 187 THR A CA 1
ATOM 1497 C C . THR A 1 187 ? -4.567 3.934 1.632 1.00 98.25 187 THR A C 1
ATOM 1499 O O . THR A 1 187 ? -4.748 4.937 0.939 1.00 98.25 187 THR A O 1
ATOM 1502 N N . LEU A 1 188 ? -4.773 3.956 2.956 1.00 97.75 188 LEU A N 1
ATOM 1503 C CA . LEU A 1 188 ? -5.211 5.165 3.669 1.00 97.75 188 LEU A CA 1
ATOM 1504 C C . LEU A 1 188 ? -4.189 6.304 3.578 1.00 97.75 188 LEU A C 1
ATOM 1506 O O . LEU A 1 188 ? -4.574 7.461 3.412 1.00 97.75 188 LEU A O 1
ATOM 1510 N N . LEU A 1 189 ? -2.894 5.986 3.651 1.00 97.88 189 LEU A N 1
ATOM 1511 C CA . LEU A 1 189 ? -1.818 6.960 3.497 1.00 97.88 189 LEU A CA 1
ATOM 1512 C C . LEU A 1 189 ? -1.900 7.675 2.143 1.00 97.88 189 LEU A C 1
ATOM 1514 O O . LEU A 1 189 ? -1.787 8.898 2.105 1.00 97.88 189 LEU A O 1
ATOM 1518 N N . TYR A 1 190 ? -2.095 6.944 1.045 1.00 96.75 190 TYR A N 1
ATOM 1519 C CA . TYR A 1 190 ? -2.157 7.548 -0.289 1.00 96.75 190 TYR A CA 1
ATOM 1520 C C . TYR A 1 190 ? -3.423 8.393 -0.490 1.00 96.75 190 TYR A C 1
ATOM 1522 O O . TYR A 1 190 ? -3.348 9.475 -1.072 1.00 96.75 190 TYR A O 1
ATOM 1530 N N . ILE A 1 191 ? -4.550 8.006 0.120 1.00 96.88 191 ILE A N 1
ATOM 1531 C CA . ILE A 1 191 ? -5.739 8.872 0.213 1.00 96.88 191 ILE A CA 1
ATOM 1532 C C . ILE A 1 191 ? -5.403 10.182 0.950 1.00 96.88 191 ILE A C 1
ATOM 1534 O O . ILE A 1 191 ? -5.789 11.267 0.516 1.00 96.88 191 ILE A O 1
ATOM 1538 N N . TYR A 1 192 ? -4.662 10.108 2.059 1.00 96.88 192 TYR A N 1
ATOM 1539 C CA . TYR A 1 192 ? -4.266 11.288 2.833 1.00 96.88 192 TYR A CA 1
ATOM 1540 C C . TYR A 1 192 ? -3.250 12.183 2.120 1.00 96.88 192 TYR A C 1
ATOM 1542 O O . TYR A 1 192 ? -3.321 13.406 2.244 1.00 96.88 192 TYR A O 1
ATOM 1550 N N . LEU A 1 193 ? -2.318 11.599 1.367 1.00 95.44 193 LEU A N 1
ATOM 1551 C CA . LEU A 1 193 ? -1.397 12.360 0.526 1.00 95.44 193 LEU A CA 1
ATOM 1552 C C . LEU A 1 193 ? -2.162 13.131 -0.551 1.00 95.44 193 LEU A C 1
ATOM 1554 O O . LEU A 1 193 ? -1.904 14.321 -0.734 1.00 95.44 193 LEU A O 1
ATOM 1558 N N . GLY A 1 194 ? -3.131 12.479 -1.194 1.00 92.75 194 GLY A N 1
ATOM 1559 C CA . GLY A 1 194 ? -3.883 13.040 -2.309 1.00 92.75 194 GLY A CA 1
ATOM 1560 C C . GLY A 1 194 ? -4.887 14.141 -1.947 1.00 92.75 194 GLY A C 1
ATOM 1561 O O . GLY A 1 194 ? -5.200 14.978 -2.788 1.00 92.75 194 GLY A O 1
ATOM 1562 N N . ILE A 1 195 ? -5.358 14.229 -0.695 1.00 93.25 195 ILE A N 1
ATOM 1563 C CA . ILE A 1 195 ? -6.202 15.367 -0.265 1.00 93.25 195 ILE A CA 1
ATOM 1564 C C . ILE A 1 195 ? -5.412 16.660 -0.019 1.00 93.25 195 ILE A C 1
ATOM 1566 O O . ILE A 1 195 ? -6.028 17.702 0.202 1.00 93.25 195 ILE A O 1
ATOM 1570 N N . HIS A 1 196 ? -4.073 16.604 0.017 1.00 88.25 196 HIS A N 1
ATOM 1571 C CA . HIS A 1 196 ? -3.186 17.749 0.277 1.00 88.25 196 HIS A CA 1
ATOM 1572 C 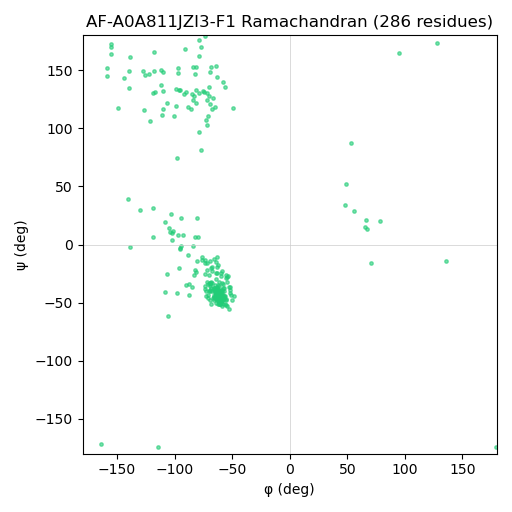C . HIS A 1 196 ? -3.591 18.609 1.497 1.00 88.25 196 HIS A C 1
ATOM 1574 O O . HIS A 1 196 ? -3.408 19.825 1.520 1.00 88.25 196 HIS A O 1
ATOM 1580 N N . SER A 1 197 ? -4.146 17.979 2.538 1.00 83.06 197 SER A N 1
ATOM 1581 C CA . SER A 1 197 ? -4.686 18.657 3.718 1.00 83.06 197 SER A CA 1
ATOM 1582 C C . SER A 1 197 ? -4.428 17.848 4.984 1.00 83.06 197 SER A C 1
ATOM 1584 O O . SER A 1 197 ? -4.529 16.628 4.972 1.00 83.06 197 SER A O 1
ATOM 1586 N N . GLN A 1 198 ? -4.150 18.532 6.094 1.00 86.44 198 GLN A N 1
ATOM 1587 C CA . GLN A 1 198 ? -3.990 17.943 7.435 1.00 86.44 198 GLN A CA 1
ATOM 1588 C C . GLN A 1 198 ? -5.229 18.182 8.311 1.00 86.44 198 GLN A C 1
ATOM 1590 O O . GLN A 1 198 ? -5.162 18.253 9.538 1.00 86.44 198 GLN A O 1
ATOM 1595 N N . ASN A 1 199 ? -6.398 18.346 7.685 1.00 91.19 199 ASN A N 1
ATOM 1596 C CA . ASN A 1 199 ? -7.648 18.488 8.414 1.00 91.19 199 ASN A CA 1
ATOM 1597 C C . ASN A 1 199 ? -8.051 17.142 9.043 1.00 91.19 199 ASN A C 1
ATOM 1599 O O . ASN A 1 199 ? -8.589 16.266 8.362 1.00 91.19 199 ASN A O 1
ATOM 1603 N N . VAL A 1 200 ? -7.835 17.010 10.358 1.00 90.62 200 VAL A N 1
ATOM 1604 C CA . VAL A 1 200 ? -8.144 15.798 11.141 1.00 90.62 200 VAL A CA 1
ATOM 1605 C C . VAL A 1 200 ? -9.579 15.324 10.914 1.00 90.62 200 VAL A C 1
ATOM 1607 O O . VAL A 1 200 ? -9.805 14.133 10.720 1.00 90.62 200 VAL A O 1
ATOM 1610 N N . LYS A 1 201 ? -10.564 16.233 10.902 1.00 92.12 201 LYS A N 1
ATOM 1611 C CA . LYS A 1 201 ? -11.975 15.866 10.704 1.00 92.12 201 LYS A CA 1
ATOM 1612 C C . LYS A 1 201 ? -12.189 15.218 9.335 1.00 92.12 201 LYS A C 1
ATOM 1614 O O . LYS A 1 201 ? -12.843 14.183 9.255 1.00 92.12 201 LYS A O 1
ATOM 1619 N N . ASN A 1 202 ? -11.626 15.797 8.274 1.00 94.19 202 ASN A N 1
ATOM 1620 C CA . ASN A 1 202 ? -11.724 15.235 6.928 1.00 94.19 202 ASN A CA 1
ATOM 1621 C C . ASN A 1 202 ? -11.037 13.863 6.836 1.00 94.19 202 ASN A C 1
ATOM 1623 O O . ASN A 1 202 ? -11.647 12.903 6.377 1.00 94.19 202 ASN A O 1
ATOM 1627 N N . MET A 1 203 ? -9.810 13.745 7.353 1.00 95.75 203 MET A N 1
ATOM 1628 C CA . MET A 1 203 ? -9.072 12.475 7.396 1.00 95.75 203 MET A CA 1
ATOM 1629 C C . MET A 1 203 ? -9.851 11.387 8.142 1.00 95.75 203 MET A C 1
ATOM 1631 O O . MET A 1 203 ? -10.009 10.283 7.628 1.00 95.75 203 MET A O 1
ATOM 1635 N N . LYS A 1 204 ? -10.420 11.711 9.311 1.00 95.19 204 LYS A N 1
ATOM 1636 C CA . LYS A 1 204 ? -11.259 10.776 10.072 1.00 95.19 204 LYS A CA 1
ATOM 1637 C C . LYS A 1 204 ? -12.511 10.362 9.303 1.00 95.19 204 LYS A C 1
ATOM 1639 O O . LYS A 1 204 ? -12.864 9.190 9.357 1.00 95.19 204 LYS A O 1
ATOM 1644 N N . ASN A 1 205 ? -13.160 11.272 8.576 1.00 95.75 205 ASN A N 1
ATOM 1645 C CA . ASN A 1 205 ? -14.322 10.930 7.750 1.00 95.75 205 ASN A CA 1
ATOM 1646 C C . ASN A 1 205 ? -13.951 9.958 6.618 1.00 95.75 205 ASN A C 1
ATOM 1648 O O . ASN A 1 205 ? -14.668 8.987 6.386 1.00 95.75 205 ASN A O 1
ATOM 1652 N N . LEU A 1 206 ? -12.818 10.185 5.946 1.00 97.44 206 LEU A N 1
ATOM 1653 C CA . LEU A 1 206 ? -12.325 9.301 4.886 1.00 97.44 206 LEU A CA 1
ATOM 1654 C C . LEU A 1 206 ? -11.926 7.928 5.434 1.00 97.44 206 LEU A C 1
ATOM 1656 O O . LEU A 1 206 ? -12.352 6.912 4.889 1.00 97.44 206 LEU A O 1
ATOM 1660 N N . ALA A 1 207 ? -11.191 7.885 6.550 1.00 97.44 207 ALA A N 1
ATOM 1661 C CA . ALA A 1 207 ? -10.881 6.630 7.230 1.00 97.44 207 ALA A CA 1
ATOM 1662 C C . ALA A 1 207 ? -12.137 5.896 7.690 1.00 97.44 207 ALA A C 1
ATOM 1664 O O . ALA A 1 207 ? -12.214 4.685 7.533 1.00 97.44 207 ALA A O 1
ATOM 1665 N N . ASN A 1 208 ? -13.134 6.609 8.215 1.00 96.88 208 ASN A N 1
ATOM 1666 C CA . ASN A 1 208 ? -14.399 6.012 8.618 1.00 96.88 208 ASN A CA 1
ATOM 1667 C C . ASN A 1 208 ? -15.120 5.360 7.434 1.00 96.88 208 ASN A C 1
ATOM 1669 O O . ASN A 1 208 ? -15.547 4.213 7.547 1.00 96.88 208 ASN A O 1
ATOM 1673 N N . ALA A 1 209 ? -15.212 6.050 6.294 1.00 97.81 209 ALA A N 1
ATOM 1674 C CA . ALA A 1 209 ? -15.820 5.496 5.087 1.00 97.81 209 ALA A CA 1
ATOM 1675 C C . ALA A 1 209 ? -15.061 4.255 4.581 1.00 97.81 209 ALA A C 1
ATOM 1677 O O . ALA A 1 209 ? -15.663 3.200 4.390 1.00 97.81 209 ALA A O 1
ATOM 1678 N N . PHE A 1 210 ? -13.734 4.353 4.458 1.00 98.25 210 PHE A N 1
ATOM 1679 C CA . PHE A 1 210 ? -12.874 3.252 4.022 1.00 98.25 210 PHE A CA 1
ATOM 1680 C C . PHE A 1 210 ? -12.939 2.041 4.963 1.00 98.25 210 PHE A C 1
ATOM 1682 O O . PHE A 1 210 ? -13.176 0.918 4.524 1.00 98.25 210 PHE A O 1
ATOM 1689 N N . LEU A 1 211 ? -12.752 2.250 6.270 1.00 97.81 211 LEU A N 1
ATOM 1690 C CA . LEU A 1 211 ? -12.678 1.165 7.247 1.00 97.81 211 LEU A CA 1
ATOM 1691 C C . LEU A 1 211 ? -14.041 0.520 7.495 1.00 97.81 211 LEU A C 1
ATOM 1693 O O . LEU A 1 211 ? -14.095 -0.684 7.734 1.00 97.81 211 LEU A O 1
ATOM 1697 N N . THR A 1 212 ? -15.139 1.276 7.405 1.00 96.62 212 THR A N 1
ATOM 1698 C CA . THR A 1 212 ? -16.496 0.713 7.488 1.00 96.62 212 THR A CA 1
ATOM 1699 C C . THR A 1 212 ? -16.774 -0.217 6.310 1.00 96.62 212 THR A C 1
ATOM 1701 O O . THR A 1 212 ? -17.263 -1.330 6.514 1.00 96.62 212 THR A O 1
ATOM 1704 N N . ALA A 1 213 ? -16.425 0.207 5.094 1.00 97.56 213 ALA A N 1
ATOM 1705 C CA . ALA A 1 213 ? -16.552 -0.604 3.886 1.00 97.56 213 ALA A CA 1
ATOM 1706 C C . ALA A 1 213 ? -15.680 -1.867 3.970 1.00 97.56 213 ALA A C 1
ATOM 1708 O O . ALA A 1 213 ? -16.177 -2.993 3.904 1.00 97.56 213 ALA A O 1
ATOM 1709 N N . TYR A 1 214 ? -14.398 -1.687 4.304 1.00 98.06 214 TYR A N 1
ATOM 1710 C CA . TYR A 1 214 ? -13.469 -2.794 4.502 1.00 98.06 214 TYR A CA 1
ATOM 1711 C C . TYR A 1 214 ? -13.984 -3.799 5.550 1.00 98.06 214 TYR A C 1
ATOM 1713 O O . TYR A 1 214 ? -14.012 -5.000 5.286 1.00 98.06 214 TYR A O 1
ATOM 1721 N N . LYS A 1 215 ? -14.456 -3.325 6.716 1.00 96.50 215 LYS A N 1
ATOM 1722 C CA . LYS A 1 215 ? -15.041 -4.154 7.791 1.00 96.50 215 LYS A CA 1
ATOM 1723 C C . LYS A 1 215 ? -16.241 -4.959 7.305 1.00 96.50 215 LYS A C 1
ATOM 1725 O O . LYS A 1 215 ? -16.359 -6.135 7.627 1.00 96.50 215 LYS A O 1
ATOM 1730 N N . LYS A 1 216 ? -17.146 -4.319 6.560 1.00 95.94 216 LYS A N 1
ATOM 1731 C CA . LYS A 1 216 ? -18.363 -4.950 6.036 1.00 95.94 216 LYS A CA 1
ATOM 1732 C C . LYS A 1 216 ? -18.030 -6.083 5.063 1.00 95.94 216 LYS A C 1
ATOM 1734 O O . LYS A 1 216 ? -18.727 -7.095 5.048 1.00 95.94 216 LYS A O 1
ATOM 1739 N N . GLN A 1 217 ? -16.989 -5.903 4.254 1.00 96.56 217 GLN A N 1
ATOM 1740 C CA . GLN A 1 217 ? -16.623 -6.833 3.195 1.00 96.56 217 GLN A CA 1
ATOM 1741 C C . GLN A 1 217 ? -15.651 -7.931 3.659 1.00 96.56 217 GLN A C 1
ATOM 1743 O O . GLN A 1 217 ? -15.717 -9.059 3.160 1.00 96.56 217 GLN A O 1
ATOM 1748 N N . ARG A 1 218 ? -14.724 -7.648 4.582 1.00 96.44 218 ARG A N 1
ATOM 1749 C CA . ARG A 1 218 ? -13.702 -8.606 5.037 1.00 96.44 218 ARG A CA 1
ATOM 1750 C C . ARG A 1 218 ? -14.333 -9.706 5.899 1.00 96.44 218 ARG A C 1
ATOM 1752 O O . ARG A 1 218 ? -15.050 -9.442 6.854 1.00 96.44 218 ARG A O 1
ATOM 1759 N N . LYS A 1 219 ? -14.022 -10.969 5.587 1.00 94.06 219 LYS A N 1
ATOM 1760 C CA . LYS A 1 219 ? -14.522 -12.135 6.344 1.00 94.06 219 LYS A CA 1
ATOM 1761 C C . LYS A 1 219 ? -13.837 -12.307 7.705 1.00 94.06 219 LYS A C 1
ATOM 1763 O O . LYS A 1 219 ? -14.473 -12.744 8.659 1.00 94.06 219 LYS A O 1
ATOM 1768 N N . ASN A 1 220 ? -12.541 -12.000 7.783 1.00 90.69 220 ASN A N 1
ATOM 1769 C CA . ASN A 1 220 ? -11.759 -12.046 9.017 1.00 90.69 220 ASN A CA 1
ATOM 1770 C C . ASN A 1 220 ? -11.767 -10.680 9.726 1.00 90.69 220 ASN A C 1
ATOM 1772 O O . ASN A 1 220 ? -11.453 -9.657 9.128 1.00 90.69 220 ASN A O 1
ATOM 1776 N N . ASN A 1 221 ? -12.077 -10.667 11.020 1.00 90.00 221 ASN A N 1
ATOM 1777 C CA . ASN A 1 221 ? -12.162 -9.448 11.825 1.00 90.00 221 ASN A CA 1
ATOM 1778 C C . ASN A 1 221 ? -10.926 -9.196 12.713 1.00 90.00 221 ASN A C 1
ATOM 1780 O O . ASN A 1 221 ? -10.983 -8.327 13.585 1.00 90.00 221 ASN A O 1
ATOM 1784 N N . SER A 1 222 ? -9.812 -9.922 12.529 1.00 90.44 222 SER A N 1
ATOM 1785 C CA . SER A 1 222 ? -8.569 -9.698 13.295 1.00 90.44 222 SER A CA 1
ATOM 1786 C C . SER A 1 222 ? -8.052 -8.263 13.163 1.00 90.44 222 SER A C 1
ATOM 1788 O O . SER A 1 222 ? -7.682 -7.657 14.174 1.00 90.44 222 SER A O 1
ATOM 1790 N N . PHE A 1 223 ? -8.188 -7.667 11.9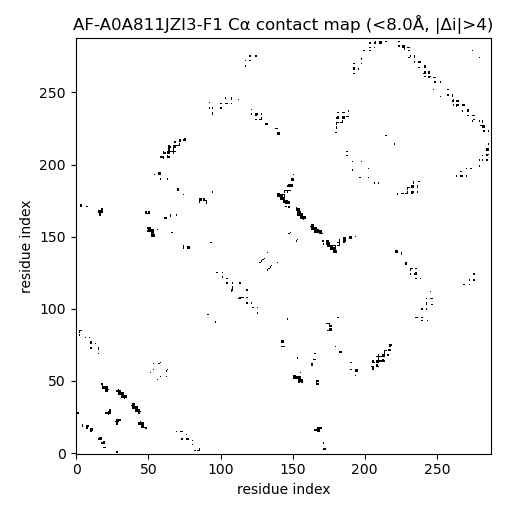70 1.00 92.88 223 PHE A N 1
ATOM 1791 C CA . PHE A 1 223 ? -7.762 -6.295 11.680 1.00 92.88 223 PHE A CA 1
ATOM 1792 C C . PHE A 1 223 ? -8.335 -5.243 12.655 1.00 92.88 223 PHE A C 1
ATOM 1794 O O . PHE A 1 223 ? -7.700 -4.217 12.903 1.00 92.88 223 PHE A O 1
ATOM 1801 N N . ILE A 1 224 ? -9.509 -5.485 13.261 1.00 93.12 224 ILE A N 1
ATOM 1802 C CA . ILE A 1 224 ? -10.146 -4.564 14.221 1.00 93.12 224 ILE A CA 1
ATOM 1803 C C . ILE A 1 224 ? -9.221 -4.285 15.413 1.00 93.12 224 ILE A C 1
ATOM 1805 O O . ILE A 1 224 ? -9.170 -3.164 15.921 1.00 93.12 224 ILE A O 1
ATOM 1809 N N . LYS A 1 225 ? -8.473 -5.298 15.868 1.00 93.44 225 LYS A N 1
ATOM 1810 C CA . LYS A 1 225 ? -7.519 -5.158 16.979 1.00 93.44 225 LYS A CA 1
ATOM 1811 C C . LYS A 1 225 ? -6.182 -4.566 16.523 1.00 93.44 225 LYS A C 1
ATOM 1813 O O . LYS A 1 225 ? -5.467 -3.980 17.337 1.00 93.44 225 LYS A O 1
ATOM 1818 N N . GLU A 1 226 ? -5.865 -4.707 15.241 1.00 95.62 226 GLU A N 1
ATOM 1819 C CA . GLU A 1 226 ? -4.619 -4.261 14.614 1.00 95.62 226 GLU A CA 1
ATOM 1820 C C . GLU A 1 226 ? -4.661 -2.778 14.232 1.00 95.62 226 GLU A C 1
ATOM 1822 O O . GLU A 1 226 ? -3.621 -2.123 14.230 1.00 95.62 226 GLU A O 1
ATOM 1827 N N . ILE A 1 227 ? -5.852 -2.210 13.989 1.00 95.94 227 ILE A N 1
ATOM 1828 C CA . ILE A 1 227 ? -6.012 -0.838 13.476 1.00 95.94 227 ILE A CA 1
ATOM 1829 C C . ILE A 1 227 ? -5.383 0.239 14.370 1.00 95.94 227 ILE A C 1
ATOM 1831 O O . ILE A 1 227 ? -5.030 1.318 13.895 1.00 95.94 227 ILE A O 1
ATOM 1835 N N . LYS A 1 228 ? -5.182 -0.049 15.661 1.00 95.88 228 LYS A N 1
ATOM 1836 C CA . LYS A 1 228 ? -4.453 0.839 16.579 1.00 95.88 228 LYS A CA 1
ATOM 1837 C C . LYS A 1 228 ? -3.007 1.103 16.126 1.00 95.88 228 LYS A C 1
ATOM 1839 O O . LYS A 1 228 ? -2.460 2.148 16.448 1.00 95.88 228 LYS A O 1
ATOM 1844 N N . HIS A 1 229 ? -2.419 0.196 15.345 1.00 97.75 229 HIS A N 1
ATOM 1845 C CA . HIS A 1 229 ? -1.080 0.317 14.764 1.00 97.75 229 HIS A CA 1
ATOM 1846 C C . HIS A 1 229 ? -1.087 0.880 13.333 1.00 97.75 229 HIS A C 1
ATOM 1848 O O . HIS A 1 229 ? -0.026 1.115 12.756 1.00 97.75 229 HIS A O 1
ATOM 1854 N N . CYS A 1 230 ? -2.266 1.134 12.754 1.00 97.56 230 CYS A N 1
ATOM 1855 C CA . CYS A 1 230 ? -2.404 1.564 11.364 1.00 97.56 230 CYS A CA 1
ATOM 1856 C C . CYS A 1 230 ? -1.660 2.875 11.091 1.00 97.56 230 CYS A C 1
ATOM 1858 O O . CYS A 1 230 ? -1.022 3.012 10.051 1.00 97.56 230 CYS A O 1
ATOM 1860 N N . GLN A 1 231 ? -1.696 3.825 12.028 1.00 97.94 231 GLN A N 1
ATOM 1861 C CA . GLN A 1 231 ? -1.006 5.105 11.875 1.00 97.94 231 GLN A CA 1
ATOM 1862 C C . GLN A 1 231 ? 0.518 4.970 11.918 1.00 97.94 231 GLN A C 1
ATOM 1864 O O . GLN A 1 231 ? 1.206 5.572 11.098 1.00 97.94 231 GLN A O 1
ATOM 1869 N N . LEU A 1 232 ? 1.047 4.121 12.801 1.00 98.44 232 LEU A N 1
ATOM 1870 C CA . LEU A 1 232 ? 2.477 3.814 12.837 1.00 98.44 232 LEU A CA 1
ATOM 1871 C C . LEU A 1 232 ? 2.942 3.174 11.518 1.00 98.44 232 LEU A C 1
ATOM 1873 O O . LEU A 1 232 ? 3.964 3.574 10.961 1.00 98.44 232 LEU A O 1
ATOM 1877 N N . ALA A 1 233 ? 2.160 2.233 10.987 1.00 98.38 233 ALA A N 1
ATOM 1878 C CA . ALA A 1 233 ? 2.421 1.610 9.693 1.00 98.38 233 ALA A CA 1
ATOM 1879 C C . ALA A 1 233 ? 2.310 2.601 8.512 1.00 98.38 233 ALA A C 1
ATOM 1881 O O . ALA A 1 233 ? 3.116 2.519 7.586 1.00 98.38 233 ALA A O 1
ATOM 1882 N N . MET A 1 234 ? 1.399 3.586 8.562 1.00 98.38 234 MET A N 1
ATOM 1883 C CA . MET A 1 234 ? 1.360 4.690 7.586 1.00 98.38 234 MET A CA 1
ATOM 1884 C C . MET A 1 234 ? 2.665 5.488 7.601 1.00 98.38 234 MET A C 1
ATOM 1886 O O . MET A 1 234 ? 3.261 5.707 6.549 1.00 98.38 234 MET A O 1
ATOM 1890 N N . CYS A 1 235 ? 3.149 5.878 8.785 1.00 98.44 235 CYS A N 1
ATOM 1891 C CA . CYS A 1 235 ? 4.423 6.587 8.909 1.00 98.44 235 CYS A CA 1
ATOM 1892 C C . CYS A 1 235 ? 5.583 5.760 8.340 1.00 98.44 235 CYS A C 1
ATOM 1894 O O . CYS A 1 235 ? 6.385 6.285 7.573 1.00 98.44 235 CYS A O 1
ATOM 1896 N N . ALA A 1 236 ? 5.651 4.462 8.651 1.00 98.00 236 ALA A N 1
ATOM 1897 C CA . ALA A 1 236 ? 6.683 3.573 8.119 1.00 98.00 236 ALA A CA 1
ATOM 1898 C C . ALA A 1 236 ? 6.652 3.486 6.581 1.00 98.00 236 ALA A C 1
ATOM 1900 O O . ALA A 1 236 ? 7.687 3.666 5.937 1.00 98.00 236 ALA A O 1
ATOM 1901 N N . ARG A 1 237 ? 5.470 3.290 5.978 1.00 97.56 237 ARG A N 1
ATOM 1902 C CA . ARG A 1 237 ? 5.318 3.261 4.513 1.00 97.56 237 ARG A CA 1
ATOM 1903 C C . ARG A 1 237 ? 5.709 4.589 3.867 1.00 97.56 237 ARG A C 1
ATOM 1905 O O . ARG A 1 237 ? 6.338 4.583 2.807 1.00 97.56 237 ARG A O 1
ATOM 1912 N N . LEU A 1 238 ? 5.346 5.710 4.492 1.00 97.69 238 LEU A N 1
ATOM 1913 C CA . LEU A 1 238 ? 5.677 7.048 4.007 1.00 97.69 238 LEU A CA 1
ATOM 1914 C C . LEU A 1 238 ? 7.190 7.286 4.028 1.00 97.69 238 LEU A C 1
ATOM 1916 O O . LEU A 1 238 ? 7.736 7.808 3.058 1.00 97.69 238 LEU A O 1
ATOM 1920 N N . ILE A 1 239 ? 7.879 6.827 5.078 1.00 97.69 239 ILE A N 1
ATOM 1921 C CA . ILE A 1 239 ? 9.346 6.841 5.139 1.00 97.69 239 ILE A CA 1
ATOM 1922 C C . ILE A 1 239 ? 9.932 6.007 3.995 1.00 97.69 239 ILE A C 1
ATOM 1924 O O . ILE A 1 239 ? 10.844 6.493 3.330 1.00 97.69 239 ILE A O 1
ATOM 1928 N N . CYS A 1 240 ? 9.399 4.811 3.697 1.00 95.94 240 CYS A N 1
ATOM 1929 C CA . CYS A 1 240 ? 9.835 4.042 2.522 1.00 95.94 240 CYS A CA 1
ATOM 1930 C C . CYS A 1 240 ? 9.771 4.898 1.248 1.00 95.94 240 CYS A C 1
ATOM 1932 O O . CYS A 1 240 ? 10.792 5.086 0.587 1.00 95.94 240 CYS A O 1
ATOM 1934 N N . SER A 1 241 ? 8.607 5.473 0.928 1.00 94.81 241 SER A N 1
ATOM 1935 C CA . SER A 1 241 ? 8.435 6.286 -0.286 1.00 94.81 241 SER A CA 1
ATOM 1936 C C . SER A 1 241 ? 9.382 7.488 -0.331 1.00 94.81 241 SER A C 1
ATOM 1938 O O . SER A 1 241 ? 10.007 7.747 -1.361 1.00 94.81 241 SER A O 1
ATOM 1940 N N . LEU A 1 242 ? 9.543 8.200 0.789 1.00 96.38 242 LEU A N 1
ATOM 1941 C CA . LEU A 1 242 ? 10.412 9.373 0.863 1.00 96.38 242 LEU A CA 1
ATOM 1942 C C . LEU A 1 242 ? 11.888 9.006 0.660 1.00 96.38 242 LEU A C 1
ATOM 1944 O O . LEU A 1 242 ? 12.580 9.638 -0.141 1.00 96.38 242 LEU A O 1
ATOM 1948 N N . LEU A 1 243 ? 12.380 7.973 1.345 1.00 95.75 243 LEU A N 1
ATOM 1949 C CA . LEU A 1 243 ? 13.788 7.589 1.263 1.00 95.75 243 LEU A CA 1
ATOM 1950 C C . LEU A 1 243 ? 14.127 6.938 -0.081 1.00 95.75 243 LEU A C 1
ATOM 1952 O O . LEU A 1 243 ? 15.167 7.255 -0.658 1.00 95.75 243 LEU A O 1
ATOM 1956 N N . TYR A 1 244 ? 13.257 6.085 -0.632 1.00 92.81 244 TYR A N 1
ATOM 1957 C CA . TYR A 1 244 ? 13.494 5.482 -1.947 1.00 92.81 244 TYR A CA 1
ATOM 1958 C C . TYR A 1 244 ? 13.388 6.495 -3.094 1.00 92.81 244 TYR A C 1
ATOM 1960 O O . TYR A 1 244 ? 14.167 6.395 -4.046 1.00 92.81 244 TYR A O 1
ATOM 1968 N N . GLY A 1 245 ? 12.520 7.508 -2.991 1.00 92.75 245 GLY A N 1
ATOM 1969 C CA . GLY A 1 245 ? 12.489 8.625 -3.941 1.00 92.75 245 GLY A CA 1
ATOM 1970 C C . GLY A 1 245 ? 13.819 9.388 -3.967 1.00 92.75 245 GLY A C 1
ATOM 1971 O O . GLY A 1 245 ? 14.447 9.522 -5.019 1.00 92.75 245 GLY A O 1
ATOM 1972 N N . LEU A 1 246 ? 14.326 9.789 -2.793 1.00 94.00 246 LEU A N 1
ATOM 1973 C CA . LEU A 1 246 ? 15.625 10.470 -2.679 1.00 94.00 246 LEU A CA 1
ATOM 1974 C C . LEU A 1 246 ? 16.797 9.582 -3.117 1.00 94.00 246 LEU A C 1
ATOM 1976 O O . LEU A 1 246 ? 17.704 10.048 -3.809 1.00 94.00 246 LEU A O 1
ATOM 1980 N N . ARG A 1 247 ? 16.774 8.291 -2.764 1.00 93.00 247 ARG A N 1
ATOM 1981 C CA . ARG A 1 247 ? 17.767 7.310 -3.220 1.00 93.00 247 ARG A CA 1
ATOM 1982 C C . ARG A 1 247 ? 17.788 7.215 -4.745 1.00 93.00 247 ARG A C 1
ATOM 1984 O O . ARG A 1 247 ? 18.870 7.185 -5.329 1.00 93.00 247 ARG A O 1
ATOM 1991 N N . THR A 1 248 ? 16.619 7.165 -5.379 1.00 90.62 248 THR A N 1
ATOM 1992 C CA . THR A 1 248 ? 16.490 7.074 -6.839 1.00 90.62 248 THR A CA 1
ATOM 1993 C C . THR A 1 248 ? 17.094 8.300 -7.507 1.00 90.62 248 THR A C 1
ATOM 1995 O O . THR A 1 248 ? 17.906 8.148 -8.417 1.00 90.62 248 THR A O 1
ATOM 1998 N N . VAL A 1 249 ? 16.809 9.503 -7.001 1.00 90.12 249 VAL A N 1
ATOM 1999 C CA . VAL A 1 249 ? 17.450 10.735 -7.486 1.00 90.12 249 VAL A CA 1
ATOM 2000 C C . VAL A 1 249 ? 18.963 10.691 -7.308 1.00 90.12 249 VAL A C 1
ATOM 2002 O O . VAL A 1 249 ? 19.700 10.959 -8.251 1.00 90.12 249 VAL A O 1
ATOM 2005 N N . ARG A 1 250 ? 19.446 10.273 -6.135 1.00 90.06 250 ARG A N 1
ATOM 2006 C CA . ARG A 1 250 ? 20.884 10.204 -5.849 1.00 90.06 250 ARG A CA 1
ATOM 2007 C C . ARG A 1 250 ? 21.645 9.250 -6.780 1.00 90.06 250 ARG A C 1
ATOM 2009 O O . ARG A 1 250 ? 22.812 9.502 -7.062 1.00 90.06 250 ARG A O 1
ATOM 2016 N N . ILE A 1 251 ? 21.041 8.128 -7.180 1.00 87.81 251 ILE A N 1
ATOM 2017 C CA . ILE A 1 251 ? 21.733 7.056 -7.921 1.00 87.81 251 ILE A CA 1
ATOM 2018 C C . ILE A 1 251 ? 21.489 7.146 -9.434 1.00 87.81 251 ILE A C 1
ATOM 2020 O O . ILE A 1 251 ? 22.420 6.933 -10.213 1.00 87.81 251 ILE A O 1
ATOM 2024 N N . ASN A 1 252 ? 20.256 7.439 -9.849 1.00 81.56 252 ASN A N 1
ATOM 2025 C CA . ASN A 1 252 ? 19.811 7.225 -11.227 1.00 81.56 252 ASN A CA 1
ATOM 2026 C C . ASN A 1 252 ? 19.668 8.517 -12.034 1.00 81.56 252 ASN A C 1
ATOM 2028 O O . ASN A 1 252 ? 19.780 8.469 -13.257 1.00 81.56 252 ASN A O 1
ATOM 2032 N N . TYR A 1 253 ? 19.444 9.664 -11.390 1.00 76.31 253 TYR A N 1
ATOM 2033 C CA . TYR A 1 253 ? 19.194 10.903 -12.121 1.00 76.31 253 TYR A CA 1
ATOM 2034 C C . TYR A 1 253 ? 20.495 11.583 -12.545 1.00 76.31 253 TYR A C 1
ATOM 2036 O O . TYR A 1 253 ? 21.371 11.876 -11.731 1.00 76.31 253 TYR A O 1
ATOM 2044 N N . ARG A 1 254 ? 20.613 11.825 -13.855 1.00 72.38 254 ARG A N 1
ATOM 2045 C CA . ARG A 1 254 ? 21.781 12.444 -14.503 1.00 72.38 254 ARG A CA 1
ATOM 2046 C C . ARG A 1 254 ? 21.405 13.608 -15.431 1.00 72.38 254 ARG A C 1
ATOM 2048 O O . ARG A 1 254 ? 22.110 13.850 -16.404 1.00 72.38 254 ARG A O 1
ATOM 2055 N N . GLY A 1 255 ? 20.312 14.315 -15.138 1.00 65.75 255 GLY A N 1
ATOM 2056 C CA . GLY A 1 255 ? 19.915 15.528 -15.869 1.00 65.75 255 GLY A CA 1
ATOM 2057 C C . GLY A 1 255 ? 18.433 15.636 -16.232 1.00 65.75 255 GLY A C 1
ATOM 2058 O O . GLY A 1 255 ? 17.996 16.733 -16.558 1.00 65.75 255 GLY A O 1
ATOM 2059 N N . ASP A 1 256 ? 17.665 14.547 -16.144 1.00 76.31 256 ASP A N 1
ATOM 2060 C CA . ASP A 1 256 ? 16.216 14.563 -16.392 1.00 76.31 256 ASP A CA 1
ATOM 2061 C C . ASP A 1 256 ? 15.422 15.103 -15.191 1.00 76.31 256 ASP A C 1
ATOM 2063 O O . ASP A 1 256 ? 15.926 15.130 -14.065 1.00 76.31 256 ASP A O 1
ATOM 2067 N N . ASP A 1 257 ? 14.169 15.509 -15.422 1.00 79.50 257 ASP A N 1
ATOM 2068 C CA . ASP A 1 257 ? 13.260 15.989 -14.375 1.00 79.50 257 ASP A CA 1
ATOM 2069 C C . ASP A 1 257 ? 12.869 14.852 -13.401 1.00 79.50 257 ASP A C 1
ATOM 2071 O O . ASP A 1 257 ? 12.232 13.874 -13.810 1.00 79.50 257 ASP A O 1
ATOM 2075 N N . PRO A 1 258 ? 13.223 14.947 -12.102 1.00 82.25 258 PRO A N 1
ATOM 2076 C CA . PRO A 1 258 ? 12.883 13.941 -11.103 1.00 82.25 258 PRO A CA 1
ATOM 2077 C C . PRO A 1 258 ? 11.467 14.081 -10.532 1.00 82.25 258 PRO A C 1
ATOM 2079 O O . PRO A 1 258 ? 11.131 13.361 -9.591 1.00 82.25 258 PRO A O 1
ATOM 2082 N N . SER A 1 259 ? 10.636 14.986 -11.057 1.00 81.94 259 SER A N 1
ATOM 2083 C CA . SER A 1 259 ? 9.297 15.290 -10.534 1.00 81.94 259 SER A CA 1
ATOM 2084 C C . SER A 1 259 ? 8.445 14.048 -10.259 1.00 81.94 259 SER A C 1
ATOM 2086 O O . SER A 1 259 ? 7.878 13.935 -9.172 1.00 81.94 259 SER A O 1
ATOM 2088 N N . TYR A 1 260 ? 8.426 13.074 -11.174 1.00 77.00 260 TYR A N 1
ATOM 2089 C CA . TYR A 1 260 ? 7.674 11.826 -10.998 1.00 77.00 260 TYR A CA 1
ATOM 2090 C C . TYR A 1 260 ? 8.124 11.034 -9.759 1.00 77.00 260 TYR A C 1
ATOM 2092 O O . TYR A 1 260 ? 7.305 10.686 -8.909 1.00 77.00 260 TYR A O 1
ATOM 2100 N N . VAL A 1 261 ? 9.432 10.796 -9.600 1.00 79.19 261 VAL A N 1
ATOM 2101 C CA . VAL A 1 261 ? 9.964 10.031 -8.453 1.00 79.19 261 VAL A CA 1
ATOM 2102 C C . VAL A 1 261 ? 9.938 10.825 -7.145 1.00 79.19 261 VAL A C 1
ATOM 2104 O O . VAL A 1 261 ? 10.059 10.248 -6.064 1.00 79.19 261 VAL A O 1
ATOM 2107 N N . LEU A 1 262 ? 9.778 12.149 -7.229 1.00 87.00 262 LEU A N 1
ATOM 2108 C CA . LEU A 1 262 ? 9.660 13.049 -6.087 1.00 87.00 262 LEU A CA 1
ATOM 2109 C C . LEU A 1 262 ? 8.216 13.484 -5.806 1.00 87.00 262 LEU A C 1
ATOM 2111 O O . LEU A 1 262 ? 8.024 14.329 -4.936 1.00 87.00 262 LEU A O 1
ATOM 2115 N N . LYS A 1 263 ? 7.196 12.886 -6.441 1.00 86.38 263 LYS A N 1
ATOM 2116 C CA . LYS A 1 263 ? 5.781 13.229 -6.196 1.00 86.38 263 LYS A CA 1
ATOM 2117 C C . LYS A 1 263 ? 5.444 13.226 -4.700 1.00 86.38 263 LYS A C 1
ATOM 2119 O O . LYS A 1 263 ? 4.924 14.205 -4.174 1.00 86.38 263 LYS A O 1
ATOM 2124 N N . THR A 1 264 ? 5.838 12.174 -3.978 1.00 87.31 264 THR A N 1
ATOM 2125 C CA . THR A 1 264 ? 5.623 12.072 -2.522 1.00 87.31 264 THR A CA 1
ATOM 2126 C C . THR A 1 264 ? 6.383 13.136 -1.719 1.00 87.31 264 THR A C 1
ATOM 2128 O O . THR A 1 264 ? 5.963 13.484 -0.621 1.00 87.31 264 THR A O 1
ATOM 2131 N N . GLN A 1 265 ? 7.481 13.695 -2.236 1.00 91.12 265 GLN A N 1
ATOM 2132 C CA . GLN A 1 265 ? 8.237 14.741 -1.534 1.00 91.12 265 GLN A CA 1
ATOM 2133 C C . GLN A 1 265 ? 7.460 16.054 -1.422 1.00 91.12 265 GLN A C 1
ATOM 2135 O O . GLN A 1 265 ? 7.747 16.832 -0.516 1.00 91.12 265 GLN A O 1
ATOM 2140 N N . ALA A 1 266 ? 6.481 16.294 -2.303 1.00 88.75 266 ALA A N 1
ATOM 2141 C CA . ALA A 1 266 ? 5.736 17.550 -2.356 1.00 88.75 266 ALA A CA 1
ATOM 2142 C C . ALA A 1 266 ? 5.050 17.895 -1.021 1.00 88.75 266 ALA A C 1
ATOM 2144 O O . ALA A 1 266 ? 5.047 19.052 -0.608 1.00 88.75 266 ALA A O 1
ATOM 2145 N N . ASN A 1 267 ? 4.489 16.897 -0.331 1.00 94.44 267 ASN A N 1
ATOM 2146 C CA . ASN A 1 267 ? 3.831 17.065 0.970 1.00 94.44 267 ASN A CA 1
ATOM 2147 C C . ASN A 1 267 ? 4.129 15.944 1.983 1.00 94.44 267 ASN A C 1
ATOM 2149 O O . ASN A 1 267 ? 3.665 16.017 3.125 1.00 94.44 267 ASN A O 1
ATOM 2153 N N . GLY A 1 268 ? 4.899 14.920 1.605 1.00 96.38 268 GLY A N 1
ATOM 2154 C CA . GLY A 1 268 ? 5.124 13.736 2.431 1.00 96.38 268 GLY A CA 1
ATOM 2155 C C . GLY A 1 268 ? 5.865 14.023 3.734 1.00 96.38 268 GLY A C 1
ATOM 2156 O O . GLY A 1 268 ? 5.478 13.489 4.764 1.00 96.38 268 GLY A O 1
ATOM 2157 N N . TRP A 1 269 ? 6.862 14.915 3.752 1.00 96.81 269 TRP A N 1
ATOM 2158 C CA . TRP A 1 269 ? 7.532 15.288 5.009 1.00 96.81 269 TRP A CA 1
ATOM 2159 C C . TRP A 1 269 ? 6.584 15.982 5.984 1.00 96.81 269 TRP A C 1
ATOM 2161 O O . TRP A 1 269 ? 6.564 15.660 7.170 1.00 96.81 269 TRP A O 1
ATOM 2171 N N . THR A 1 270 ? 5.754 16.901 5.489 1.00 96.62 270 THR A N 1
ATOM 2172 C CA . THR A 1 270 ? 4.768 17.597 6.320 1.00 96.62 270 THR A CA 1
ATOM 2173 C C . THR A 1 270 ? 3.725 16.623 6.866 1.00 96.62 270 THR A C 1
ATOM 2175 O O . THR A 1 270 ? 3.398 16.681 8.050 1.00 96.62 270 THR A O 1
ATOM 2178 N N . LEU A 1 271 ? 3.246 15.688 6.036 1.00 97.38 271 LEU A N 1
ATOM 2179 C CA . LEU A 1 271 ? 2.320 14.649 6.482 1.00 97.38 271 LEU A CA 1
ATOM 2180 C C . LEU A 1 271 ? 2.975 13.684 7.480 1.00 97.38 271 LEU A C 1
ATOM 2182 O O . LEU A 1 271 ? 2.336 13.320 8.461 1.00 97.38 271 LEU A O 1
ATOM 2186 N N . LEU A 1 272 ? 4.241 13.302 7.282 1.00 97.94 272 LEU A N 1
ATOM 2187 C CA . LEU A 1 272 ? 4.976 12.442 8.212 1.00 97.94 272 LEU A CA 1
ATOM 2188 C C . LEU A 1 272 ? 5.093 13.097 9.589 1.00 97.94 272 LEU A C 1
ATOM 2190 O O . LEU A 1 272 ? 4.782 12.455 10.590 1.00 97.94 272 LEU A O 1
ATOM 2194 N N . LYS A 1 273 ? 5.488 14.376 9.634 1.00 97.38 273 LYS A N 1
ATOM 2195 C CA . LYS A 1 273 ? 5.542 15.157 10.877 1.00 97.38 273 LYS A CA 1
ATOM 2196 C C . LYS A 1 273 ? 4.189 15.129 11.579 1.00 97.38 273 LYS A C 1
ATOM 2198 O O . LYS A 1 273 ? 4.111 14.675 12.716 1.00 97.38 273 LYS A O 1
ATOM 2203 N N . PHE A 1 274 ? 3.127 15.487 10.862 1.00 97.38 274 PHE A N 1
ATOM 2204 C CA . PHE A 1 274 ? 1.761 15.483 11.380 1.00 97.38 274 PHE A CA 1
ATOM 2205 C C . PHE A 1 274 ? 1.324 14.111 11.925 1.00 97.38 274 PHE A C 1
ATOM 2207 O O . PHE A 1 274 ? 0.885 14.014 13.066 1.00 97.38 274 PHE A O 1
ATOM 2214 N N . LEU A 1 275 ? 1.486 13.031 11.153 1.00 97.00 275 LEU A N 1
ATOM 2215 C CA . LEU A 1 275 ? 1.112 11.675 11.578 1.00 97.00 275 LEU A CA 1
ATOM 2216 C C . LEU A 1 275 ? 2.003 11.135 12.709 1.00 97.00 275 LEU A C 1
ATOM 2218 O O . LEU A 1 275 ? 1.616 10.188 13.391 1.00 97.00 275 LEU A O 1
ATOM 2222 N N . SER A 1 276 ? 3.199 11.692 12.911 1.00 95.62 276 SER A N 1
ATOM 2223 C CA . SER A 1 276 ? 4.081 11.306 14.017 1.00 95.62 276 SER A CA 1
ATOM 2224 C C . SER A 1 276 ? 3.725 11.986 15.346 1.00 95.62 276 SER A C 1
ATOM 2226 O O . SER A 1 276 ? 4.079 11.456 16.401 1.00 95.62 276 SER A O 1
ATOM 2228 N N . THR A 1 277 ? 3.018 13.122 15.304 1.00 93.56 277 THR A N 1
ATOM 2229 C CA . THR A 1 277 ? 2.679 13.938 16.482 1.00 93.56 277 THR A CA 1
ATOM 2230 C C . THR A 1 277 ? 1.206 13.865 16.866 1.00 93.56 277 THR A C 1
ATOM 2232 O O . THR A 1 277 ? 0.886 13.785 18.049 1.00 93.56 277 THR A O 1
ATOM 2235 N N . GLU A 1 278 ? 0.308 13.883 15.885 1.00 93.25 278 GLU A N 1
ATOM 2236 C CA . GLU A 1 278 ? -1.137 13.857 16.106 1.00 93.25 278 GLU A CA 1
ATOM 2237 C C . GLU A 1 278 ? -1.647 12.430 16.283 1.00 93.25 278 GLU A C 1
ATOM 2239 O O . GLU A 1 278 ? -1.094 11.490 15.722 1.00 93.25 278 GLU A O 1
ATOM 2244 N N . ASN A 1 279 ? -2.745 12.243 17.015 1.00 91.94 279 ASN A N 1
ATOM 2245 C CA . ASN A 1 279 ? -3.423 10.950 17.108 1.00 91.94 279 ASN A CA 1
ATOM 2246 C C . ASN A 1 279 ? -4.776 11.023 16.397 1.00 91.94 279 ASN A C 1
ATOM 2248 O O . ASN A 1 279 ? -5.703 11.673 16.881 1.00 91.94 279 ASN A O 1
ATOM 2252 N N . LEU A 1 280 ? -4.913 10.321 15.270 1.00 92.62 280 LEU A N 1
ATOM 2253 C CA . LEU A 1 280 ? -6.175 10.281 14.526 1.00 92.62 280 LEU A CA 1
ATOM 2254 C C . LEU A 1 280 ? -7.264 9.455 15.234 1.00 92.62 280 LEU A C 1
ATOM 2256 O O . LEU A 1 280 ? -8.443 9.572 14.886 1.00 92.62 280 LEU A O 1
ATOM 2260 N N . ASP A 1 281 ? -6.888 8.630 16.219 1.00 92.06 281 ASP A N 1
ATOM 2261 C CA . ASP A 1 281 ? -7.763 7.679 16.911 1.00 92.06 281 ASP A CA 1
ATOM 2262 C C . ASP A 1 281 ? -8.577 6.835 15.915 1.00 92.06 281 ASP A C 1
ATOM 2264 O O . ASP A 1 281 ? -9.806 6.750 15.972 1.00 92.06 281 ASP A O 1
ATOM 2268 N N . LEU A 1 282 ? -7.877 6.215 14.958 1.00 93.00 282 LEU A N 1
ATOM 2269 C CA . LEU A 1 282 ? -8.480 5.324 13.963 1.00 93.00 282 LEU A CA 1
ATOM 2270 C C . LEU A 1 282 ? -9.355 4.217 14.580 1.00 93.00 282 LEU A C 1
ATOM 2272 O O . LEU A 1 282 ? -10.411 3.947 14.009 1.00 93.00 282 LEU A O 1
ATOM 2276 N N . PRO A 1 283 ? -9.036 3.619 15.750 1.00 91.56 283 PRO A N 1
ATOM 2277 C CA . PRO A 1 283 ? -9.935 2.662 16.394 1.00 91.56 283 PRO A CA 1
ATOM 2278 C C . PRO A 1 283 ? -11.353 3.192 16.640 1.00 91.56 283 PRO A C 1
ATOM 2280 O O . PRO A 1 283 ? -12.299 2.410 16.575 1.00 91.56 283 PRO A O 1
ATOM 2283 N N . SER A 1 284 ? -11.534 4.494 16.898 1.00 88.62 284 SER A N 1
ATOM 2284 C CA . SER A 1 284 ? -12.871 5.082 17.084 1.00 88.62 284 SER A CA 1
ATOM 2285 C C . SER A 1 284 ? -13.764 4.995 15.843 1.00 88.62 284 SER A C 1
ATOM 2287 O O . SER A 1 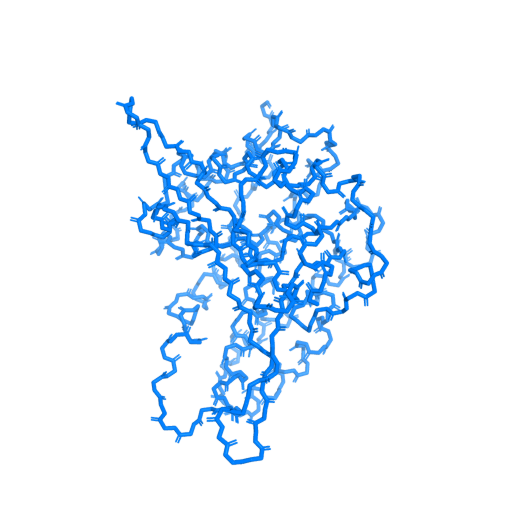284 ? -14.982 4.961 15.983 1.00 88.62 284 SER A O 1
ATOM 2289 N N . THR A 1 285 ? -13.178 4.893 14.647 1.00 82.94 285 THR A N 1
ATOM 2290 C CA . THR A 1 285 ? -13.910 4.878 13.367 1.00 82.94 285 THR A CA 1
ATOM 2291 C C . THR A 1 285 ? -14.602 3.547 13.056 1.00 82.94 285 THR A C 1
ATOM 2293 O O . THR A 1 285 ? -15.446 3.486 12.176 1.00 82.94 285 THR A O 1
ATOM 2296 N N . ILE A 1 286 ? -14.274 2.469 13.777 1.00 80.50 286 ILE A N 1
ATOM 2297 C CA . ILE A 1 286 ? -14.828 1.124 13.521 1.00 80.50 286 ILE A CA 1
ATOM 2298 C C . ILE A 1 286 ? -15.627 0.553 14.699 1.00 80.50 286 ILE A C 1
ATOM 2300 O O . ILE A 1 286 ? -16.021 -0.618 14.667 1.00 80.50 286 ILE A O 1
ATOM 2304 N N . ARG A 1 287 ? -15.846 1.357 15.750 1.00 67.56 287 ARG A N 1
ATOM 2305 C CA . ARG A 1 287 ? -16.530 0.961 16.998 1.00 67.56 287 ARG A CA 1
ATOM 2306 C C . ARG A 1 287 ? -18.063 0.927 16.909 1.00 67.56 287 ARG A C 1
ATOM 2308 O O . ARG A 1 287 ? -18.701 0.693 17.931 1.00 67.56 287 ARG A O 1
ATOM 2315 N N . THR A 1 288 ? -18.636 1.121 15.726 1.00 52.00 288 THR A N 1
ATOM 2316 C CA . THR A 1 288 ? -20.074 0.994 15.450 1.00 52.00 288 THR A CA 1
ATOM 2317 C C . THR A 1 288 ? -20.456 -0.379 14.911 1.00 52.00 288 THR A C 1
ATOM 2319 O O . THR A 1 288 ? -19.664 -0.997 14.148 1.00 52.00 288 THR A O 1
#

Solvent-accessible surface area (backbone atoms only — not comparable to full-atom values): 16274 Å² total; per-residue (Å²): 111,67,64,50,53,53,48,37,52,52,37,40,78,71,74,42,47,43,65,50,71,48,56,49,100,82,75,36,67,57,48,79,42,75,79,48,95,97,40,68,45,81,46,69,47,64,49,86,76,70,58,41,32,38,62,77,76,40,85,44,48,66,51,29,21,53,51,18,33,49,52,19,45,50,47,60,57,40,74,76,60,85,55,75,65,42,69,66,44,80,51,85,79,42,73,88,44,45,70,60,51,53,54,49,49,54,53,37,40,78,64,70,75,43,55,72,67,63,50,48,53,52,53,54,50,54,52,47,44,44,63,70,43,62,74,42,49,88,79,50,61,73,42,62,28,53,71,55,61,36,42,79,28,32,22,32,36,66,47,99,85,66,49,79,42,81,47,29,50,49,72,62,84,57,41,28,62,43,51,44,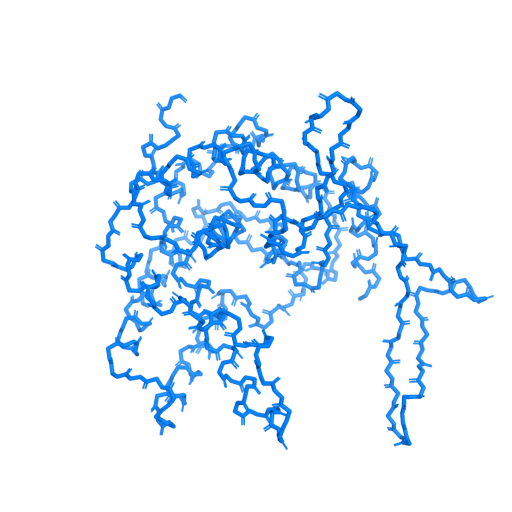59,52,36,57,15,43,34,54,43,38,51,48,60,72,62,76,59,88,53,63,70,60,53,47,48,32,49,27,31,15,49,45,30,18,57,75,56,30,86,71,69,67,58,70,76,48,40,74,49,28,59,62,43,24,47,51,50,50,49,45,54,50,53,52,26,54,48,45,49,76,73,70,58,86,82,69,86,57,61,78,62,40,54,60,60,78,54,43,62,61,49,43,53,47,60,72,72,54,81,82,58,62,54,70,50,62,75,120

InterPro domains:
  IPR002575 Aminoglycoside phosphotransferase [PF01636] (3-190)
  IPR011009 Protein kinase-like domain superfamily [SSF56112] (2-274)
  IPR050249 Pseudomonas-type Homoserine Kinase [PTHR21064] (2-278)

pLDDT: mean 94.1, std 5.57, range [52.0, 98.69]

Sequence (288 aa):
MESQINLMSFLRSNGIPCPRVIKNKFDENFAVVEMCKNVSLPVRVFEFMEGETLESVGFTQEAASIVGDLLAKFHNVTDNFQDDVIKKHGVPIAIENYQGLLRELHLLFGKNMIDNENSQICTDVLKKLEIEIFRNYDFFEYGLIHSDLNETNVLLIKEGDNTLKVSSLLDFGDTHYSLRLFDISSTLLYIYLGIHSQNVKNMKNLANAFLTAYKKQRKNNSFIKEIKHCQLAMCARLICSLLYGLRTVRINYRGDDPSYVLKTQANGWTLLKFLSTENLDLPSTIRT

Mean predicted aligned error: 4.06 Å

Nearest PDB structures (foldseek):
  6sul-assembly2_C  TM=7.316E-01  e=4.619E-09  Bacillus pumilus
  6sv5-assembly1_A  TM=7.026E-01  e=1.001E-07  Bacillus pumilus
  2qg7-assembly2_B  TM=6.471E-01  e=3.742E-07  Plasmodium vivax
  2qg7-assembly1_E  TM=6.357E-01  e=4.777E-07  Plasmodium vivax
  2qg7-assembly2_D  TM=6.456E-01  e=1.043E-06  Plasmodium vivax

Foldseek 3Di:
DVVVQVLQVLCVVLPAAAWHWDADPVRHQWDFDPPDDPDTDTDIDTDDFDFDFLLVVAQDLLSLLQLLLNLLSSFVSQVPPDDVCQAPDDFCLDLVVVVVLLVLLVVCVVVVVDDPVLSVLSVVLSVCCCVPDVVPVVLFDKGWALLQQARRQWGWDADPVRRIHTRHGDDSPRTHIGGSLLNLLNHLLRSVLSVLDPPLVRSLSSLLSSNQSNCVNHPDPSVLVVVQCSLSSNLSSLSSLQSVLVVCCVPPDDPDDSCVSCVSVVCSSVVSVSSSPDDSPSSVSHPD

Radius of gyration: 19.32 Å; Cα contacts (8 Å, |Δi|>4): 420; chains: 1; bounding box: 52×39×51 Å

Secondary structure (DSSP, 8-state):
-HHHHHHHHHHHHTT---PPEEP-TTS-S-EEEEEETTEEEEE-EE----SEEHHHH---HHHHHHHHHHHHHHHHHHTT---HHHHT---TT-GGGHHHHHHHHHHHHHTTSS-HHHHHHHHHHHHHHHHHTGGGGGGSPEEEE-S---TTTEEEEE-TT--EEEEEE---TT-EEEEHHHHHHHHHHHHHHHTT---HHHHHHHHHHHHHHHHHH-S--THHHHGGGHHHHHHHHHHHHHHHHHHHHHHH-SSS--TTTTGGGGTHHHHHHHHHH----GGGGG--